Protein AF-A0A822FWS1-F1 (afdb_monomer_lite)

Radius of gyration: 44.48 Å; chains: 1; bounding box: 107×41×126 Å

Sequence (359 aa):
MELENEQLKAKIVILEREVEEKTKNLNENDAASAARLSTTIDRLEDLQKELNAKTEKENLMTKTAEQISTAHYTVPKSNQSILSKFNLIVNTLRKLSYPLKEYFKDNIPLIDLEDDNDGKITLKGFPIHHQELKKILERWQKLVQQIQSAEEYYSQKTNKNIQSLLRIIHRVHPKNPTYWKPYCNSLVKLINQKYDSYVQKFKNRMKDELKKLLDTCIQHPMEDFRKVIIDSTNDYMKAETFSDDVESLKMTALNEFIHEYIFLQQKSTKTIPTKESASALNKHIETVKNTLTKNADYKGCELKHFQLIVSLLQRLMILYHCFLVQLPLFNASLDLLNKIANNTVITIETATGSGKKYV

Structure (mmCIF, N/CA/C/O backbone):
data_AF-A0A822FWS1-F1
#
_entry.id   AF-A0A822FWS1-F1
#
loop_
_atom_site.group_PDB
_atom_site.id
_atom_site.type_symbol
_atom_site.label_atom_id
_atom_site.label_alt_id
_atom_site.label_comp_id
_atom_site.label_asym_id
_atom_site.label_entity_id
_atom_site.label_seq_id
_atom_site.pdbx_PDB_ins_code
_atom_site.Cartn_x
_atom_site.Cartn_y
_atom_site.Cartn_z
_atom_site.occupancy
_atom_site.B_iso_or_equiv
_atom_site.auth_seq_id
_atom_site.auth_comp_id
_atom_site.auth_asym_id
_atom_site.auth_atom_id
_atom_site.pdbx_PDB_model_num
ATOM 1 N N . MET A 1 1 ? -35.856 9.938 43.207 1.00 59.84 1 MET A N 1
ATOM 2 C CA . MET A 1 1 ? -36.002 8.70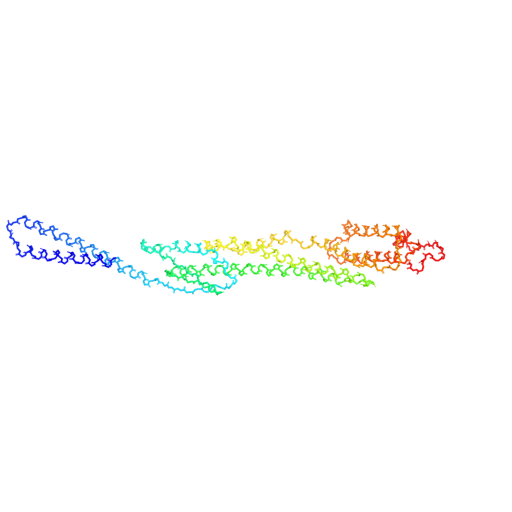2 44.006 1.00 59.84 1 MET A CA 1
ATOM 3 C C . MET A 1 1 ? -35.879 8.986 45.490 1.00 59.84 1 MET A C 1
ATOM 5 O O . MET A 1 1 ? -36.833 8.669 46.179 1.00 59.84 1 MET A O 1
ATOM 9 N N . GLU A 1 2 ? -34.832 9.667 45.968 1.00 61.84 2 GLU A N 1
ATOM 10 C CA . GLU A 1 2 ? -34.741 10.093 47.382 1.00 61.84 2 GLU A CA 1
ATOM 11 C C . GLU A 1 2 ? -35.981 10.870 47.858 1.00 61.84 2 GLU A C 1
ATOM 13 O O . GLU A 1 2 ? -36.616 10.464 48.824 1.00 61.84 2 GLU A O 1
ATOM 18 N N . LEU A 1 3 ? -36.424 11.886 47.104 1.00 71.31 3 LEU A N 1
ATOM 19 C CA . LEU A 1 3 ? -37.633 12.664 47.426 1.00 71.31 3 LEU A CA 1
ATOM 20 C C . LEU A 1 3 ? -38.914 11.805 47.498 1.00 71.31 3 LEU A C 1
ATOM 22 O O . LEU A 1 3 ? -39.788 12.047 48.322 1.00 71.31 3 LEU A O 1
ATOM 26 N N . GLU A 1 4 ? -39.033 10.779 46.651 1.00 70.00 4 GLU A N 1
ATOM 27 C CA . GLU A 1 4 ? -40.184 9.865 46.670 1.00 70.00 4 GLU A CA 1
ATOM 28 C C . GLU A 1 4 ? -40.122 8.888 47.850 1.00 70.00 4 GLU A C 1
ATOM 30 O O . GLU A 1 4 ? -41.160 8.546 48.415 1.00 70.00 4 GLU A O 1
ATOM 35 N N . ASN A 1 5 ? -38.919 8.444 48.228 1.00 74.38 5 ASN A N 1
ATOM 36 C CA . ASN A 1 5 ? -38.696 7.600 49.400 1.00 74.38 5 ASN A CA 1
ATOM 37 C C . ASN A 1 5 ? -38.975 8.375 50.693 1.00 74.38 5 ASN A C 1
ATOM 39 O O . ASN A 1 5 ? -39.591 7.835 51.609 1.00 74.38 5 ASN A O 1
ATOM 43 N N . GLU A 1 6 ? -38.599 9.653 50.762 1.00 78.75 6 GLU A N 1
ATOM 44 C CA . GLU A 1 6 ? -38.949 10.532 51.882 1.00 78.75 6 GLU A CA 1
ATOM 45 C C . GLU A 1 6 ? -40.458 10.786 51.973 1.00 78.75 6 GLU A C 1
ATOM 47 O O . GLU A 1 6 ? -41.030 10.715 53.061 1.00 78.75 6 GLU A O 1
ATOM 52 N N . GLN A 1 7 ? -41.136 10.987 50.839 1.00 82.75 7 GLN A N 1
ATOM 53 C CA . GLN A 1 7 ? -42.597 11.110 50.798 1.00 82.75 7 GLN A CA 1
ATOM 54 C C . GLN A 1 7 ? -43.314 9.819 51.225 1.00 82.75 7 GLN A C 1
ATOM 56 O O . GLN A 1 7 ? -44.339 9.887 51.904 1.00 82.75 7 GLN A O 1
ATOM 61 N N . LEU A 1 8 ? -42.793 8.645 50.851 1.00 81.31 8 LEU A N 1
ATOM 62 C CA . LEU A 1 8 ? -43.308 7.342 51.293 1.00 81.31 8 LEU A CA 1
ATOM 63 C C . LEU A 1 8 ? -43.104 7.130 52.796 1.00 81.31 8 LEU A C 1
ATOM 65 O O . LEU A 1 8 ? -44.052 6.760 53.485 1.00 81.31 8 LEU A O 1
ATOM 69 N N . LYS A 1 9 ? -41.914 7.444 53.323 1.00 83.75 9 LYS A N 1
ATOM 70 C CA . LYS A 1 9 ? -41.627 7.405 54.766 1.00 83.75 9 LYS A CA 1
ATOM 71 C C . LYS A 1 9 ? -42.556 8.332 55.552 1.00 83.75 9 LYS A C 1
ATOM 73 O O . LYS A 1 9 ? -43.117 7.915 56.558 1.00 83.75 9 LYS A O 1
ATOM 78 N N . ALA A 1 10 ? -42.785 9.554 55.070 1.00 84.44 10 ALA A N 1
ATOM 79 C CA . ALA A 1 10 ? -43.711 10.492 55.703 1.00 84.44 10 ALA A CA 1
ATOM 80 C C . ALA A 1 10 ? -45.161 9.973 55.710 1.00 84.44 10 ALA A C 1
ATOM 82 O O . ALA A 1 10 ? -45.850 10.097 56.720 1.00 84.44 10 ALA A O 1
ATOM 83 N N . LYS A 1 11 ? -45.621 9.349 54.614 1.00 85.25 11 LYS A N 1
ATOM 84 C CA . LYS A 1 11 ? -46.954 8.722 54.539 1.00 85.25 11 LYS A CA 1
ATOM 85 C C . LYS A 1 11 ? -47.105 7.548 55.506 1.00 85.25 11 LYS A C 1
ATOM 87 O O . LYS A 1 11 ? -48.159 7.429 56.121 1.00 85.25 11 LYS A O 1
ATOM 92 N N . ILE A 1 12 ? -46.069 6.722 55.654 1.00 84.69 12 ILE A N 1
ATOM 93 C CA . ILE A 1 12 ? -46.055 5.610 56.614 1.00 84.69 12 ILE A CA 1
ATOM 94 C C . ILE A 1 12 ? -46.153 6.147 58.045 1.00 84.69 12 ILE A C 1
ATOM 96 O O . ILE A 1 12 ? -47.040 5.722 58.768 1.00 84.69 12 ILE A O 1
ATOM 100 N N . VAL A 1 13 ? -45.365 7.164 58.416 1.00 86.44 13 VAL A N 1
ATOM 101 C CA . VAL A 1 13 ? -45.417 7.778 59.761 1.00 86.44 13 VAL A CA 1
ATOM 102 C C . VAL A 1 13 ? -46.793 8.383 60.080 1.00 86.44 13 VAL A C 1
ATOM 104 O O . VAL A 1 13 ? -47.259 8.319 61.218 1.00 86.44 13 VAL A O 1
ATOM 107 N N . ILE A 1 14 ? -47.463 8.982 59.089 1.00 85.56 14 ILE A N 1
ATOM 108 C CA . ILE A 1 14 ? -48.830 9.503 59.254 1.00 85.56 14 ILE A CA 1
ATOM 109 C C . ILE A 1 14 ? -49.820 8.355 59.496 1.00 85.56 14 ILE A C 1
ATOM 111 O O . ILE A 1 14 ? -50.639 8.448 60.408 1.00 85.56 14 ILE A O 1
ATOM 115 N N . LEU A 1 15 ? -49.726 7.272 58.721 1.00 81.50 15 LEU A N 1
ATOM 116 C CA . LEU A 1 15 ? -50.600 6.103 58.856 1.00 81.50 15 LEU A CA 1
ATOM 117 C C . LEU A 1 15 ? -50.333 5.305 60.138 1.00 81.50 15 LEU A C 1
ATOM 119 O O . LEU A 1 15 ? -51.283 4.828 60.744 1.00 81.50 15 LEU A O 1
ATOM 123 N N . GLU A 1 16 ? -49.083 5.205 60.595 1.00 84.31 16 GLU A N 1
ATOM 124 C CA . GLU A 1 16 ? -48.718 4.604 61.887 1.00 84.31 16 GLU A CA 1
ATOM 125 C C . GLU A 1 16 ? -49.399 5.346 63.044 1.00 84.31 16 GLU A C 1
ATOM 127 O O . GLU A 1 16 ? -50.032 4.722 63.895 1.00 84.31 16 GLU A O 1
ATOM 132 N N . ARG A 1 17 ? -49.361 6.687 63.029 1.00 83.81 17 ARG A N 1
ATOM 133 C CA . ARG A 1 17 ? -50.078 7.515 64.013 1.00 83.81 17 ARG A CA 1
ATOM 134 C C . ARG A 1 17 ? -51.590 7.334 63.932 1.00 83.81 17 ARG A C 1
ATOM 136 O O . ARG A 1 17 ? -52.249 7.262 64.965 1.00 83.81 17 ARG A O 1
ATOM 143 N N . GLU A 1 18 ? -52.138 7.241 62.723 1.00 81.88 18 GLU A N 1
ATOM 144 C CA . GLU A 1 18 ? -53.573 7.033 62.511 1.00 81.88 18 GLU A CA 1
ATOM 145 C C . GLU A 1 18 ? -54.031 5.649 63.009 1.00 81.88 18 GLU A C 1
ATOM 147 O O . GLU A 1 18 ? -55.109 5.523 63.591 1.00 81.88 18 GLU A O 1
ATOM 152 N N . VAL A 1 19 ? -53.201 4.614 62.834 1.00 80.06 19 VAL A N 1
ATOM 153 C CA . VAL A 1 19 ? -53.422 3.270 63.387 1.00 80.06 19 VAL A CA 1
ATOM 154 C C . VAL A 1 19 ? -53.348 3.301 64.913 1.00 80.06 19 VAL A C 1
ATOM 156 O O . VAL A 1 19 ? -54.260 2.788 65.558 1.00 80.06 19 VAL A O 1
ATOM 159 N N . GLU A 1 20 ? -52.338 3.938 65.516 1.00 82.06 20 GLU A N 1
ATOM 160 C CA . GLU A 1 20 ? -52.227 4.072 66.979 1.00 82.06 20 GLU A CA 1
ATOM 161 C C . GLU A 1 20 ? -53.435 4.793 67.598 1.00 82.06 20 GLU A C 1
ATOM 163 O O . GLU A 1 20 ? -53.969 4.358 68.622 1.00 82.06 20 GLU A O 1
ATOM 168 N N . GLU A 1 21 ? -53.892 5.882 66.978 1.00 79.88 21 GLU A N 1
ATOM 169 C CA . GLU A 1 21 ? -55.028 6.676 67.452 1.00 79.88 21 GLU A CA 1
ATOM 170 C C . GLU A 1 21 ? -56.355 5.913 67.317 1.00 79.88 21 GLU A C 1
ATOM 172 O O . GLU A 1 21 ? -57.152 5.874 68.258 1.00 79.88 21 GLU A O 1
ATOM 177 N N . LYS A 1 22 ? -56.574 5.226 66.187 1.00 77.50 22 LYS A N 1
ATOM 178 C CA . LYS A 1 22 ? -57.748 4.361 65.984 1.00 77.50 22 LYS A CA 1
ATOM 179 C C . LYS A 1 22 ? -57.741 3.137 66.901 1.00 77.50 22 LYS A C 1
ATOM 181 O O . LYS A 1 22 ? -58.810 2.707 67.320 1.00 77.50 22 LYS A O 1
ATOM 186 N N . THR A 1 23 ? -56.567 2.608 67.247 1.00 76.75 23 THR A N 1
ATOM 187 C CA . THR A 1 23 ? -56.424 1.474 68.177 1.00 76.75 23 THR A CA 1
ATOM 188 C C . THR A 1 23 ? -56.727 1.890 69.619 1.00 76.75 23 THR A C 1
ATOM 190 O O . THR A 1 23 ? -57.376 1.146 70.346 1.00 76.75 23 THR A O 1
ATOM 193 N N . LYS A 1 24 ? -56.330 3.102 70.035 1.00 76.81 24 LYS A N 1
ATOM 194 C CA . LYS A 1 24 ? -56.671 3.656 71.362 1.00 76.81 24 LYS A CA 1
ATOM 195 C C . LYS A 1 24 ? -58.160 3.968 71.526 1.00 76.81 24 LYS A C 1
ATOM 197 O O . LYS A 1 24 ? -58.677 3.863 72.632 1.00 76.81 24 LYS A O 1
ATOM 202 N N . ASN A 1 25 ? -58.833 4.343 70.440 1.00 70.88 25 ASN A N 1
ATOM 203 C CA . ASN A 1 25 ? -60.255 4.701 70.424 1.00 70.88 25 ASN A CA 1
ATOM 204 C C . ASN A 1 25 ? -61.173 3.529 70.028 1.00 70.88 25 ASN A C 1
ATOM 206 O O . ASN A 1 25 ? -62.344 3.744 69.706 1.00 70.88 25 ASN A O 1
ATOM 210 N N . LEU A 1 26 ? -60.649 2.301 70.002 1.00 70.31 26 LEU A N 1
ATOM 211 C CA . LEU A 1 26 ? -61.385 1.137 69.532 1.00 70.31 26 LEU A CA 1
ATOM 212 C C . LEU A 1 26 ? -62.423 0.705 70.574 1.00 70.31 26 LEU A C 1
ATOM 214 O O . LEU A 1 26 ? -62.081 0.240 71.657 1.00 70.31 26 LEU A O 1
ATOM 218 N N . ASN A 1 27 ? -63.703 0.847 70.237 1.00 67.88 27 ASN A N 1
ATOM 219 C CA . ASN A 1 27 ? -64.786 0.253 71.011 1.00 67.88 27 ASN A CA 1
ATOM 220 C C . ASN A 1 27 ? -64.978 -1.186 70.524 1.00 67.88 27 ASN A C 1
ATOM 222 O O . ASN A 1 27 ? -65.371 -1.397 69.378 1.00 67.88 27 ASN A O 1
ATOM 226 N N . GLU A 1 28 ? -64.748 -2.171 71.395 1.00 60.91 28 GLU A N 1
ATOM 227 C CA . GLU A 1 28 ? -64.781 -3.611 71.067 1.00 60.91 28 GLU A CA 1
ATOM 228 C C . GLU A 1 28 ? -66.116 -4.091 70.450 1.00 60.91 28 GLU A C 1
ATOM 230 O O . GLU A 1 28 ? -66.163 -5.143 69.818 1.00 60.91 28 GLU A O 1
ATOM 235 N N . ASN A 1 29 ? -67.189 -3.296 70.564 1.00 56.62 29 ASN A N 1
ATOM 236 C CA . ASN A 1 29 ? -68.527 -3.599 70.045 1.00 56.62 29 ASN A CA 1
ATOM 237 C C . ASN A 1 29 ? -68.890 -2.915 68.706 1.00 56.62 29 ASN A C 1
ATOM 239 O O . ASN A 1 29 ? -69.989 -3.141 68.202 1.00 56.62 29 ASN A O 1
ATOM 243 N N . ASP A 1 30 ? -68.021 -2.084 68.115 1.00 74.88 30 ASP A N 1
ATOM 244 C CA . ASP A 1 30 ? -68.302 -1.392 66.845 1.00 74.88 30 ASP A CA 1
ATOM 245 C C . ASP A 1 30 ? -67.543 -2.034 65.669 1.00 74.88 30 ASP A C 1
ATOM 247 O O . ASP A 1 30 ? -66.411 -1.669 65.335 1.00 74.88 30 ASP A O 1
ATOM 251 N N . ALA A 1 31 ? -68.203 -2.982 64.998 1.00 72.00 31 ALA A N 1
ATOM 252 C CA . ALA A 1 31 ? -67.668 -3.702 63.841 1.00 72.00 31 ALA A CA 1
ATOM 253 C C . ALA A 1 31 ? -67.234 -2.781 62.680 1.00 72.00 31 ALA A C 1
ATOM 255 O O . ALA A 1 31 ? -66.326 -3.132 61.923 1.00 72.00 31 ALA A O 1
ATOM 256 N N . ALA A 1 32 ? -67.836 -1.593 62.536 1.00 74.38 32 ALA A N 1
ATOM 257 C CA . ALA A 1 32 ? -67.455 -0.643 61.491 1.00 74.38 32 ALA A CA 1
ATOM 258 C C . ALA A 1 32 ? -66.113 0.036 61.807 1.00 74.38 32 ALA A C 1
ATOM 260 O O . ALA A 1 32 ? -65.318 0.301 60.900 1.00 74.38 32 ALA A O 1
ATOM 261 N N . SER A 1 33 ? -65.842 0.288 63.089 1.00 71.81 33 SER A N 1
ATOM 262 C CA . SER A 1 33 ? -64.564 0.836 63.551 1.00 71.81 33 SER A CA 1
ATOM 263 C C . SER A 1 33 ? -63.422 -0.187 63.428 1.00 71.81 33 SER A C 1
ATOM 265 O O . SER A 1 33 ? -62.350 0.159 62.925 1.00 71.81 33 SER A O 1
ATOM 267 N N . ALA A 1 34 ? -63.689 -1.467 63.723 1.00 73.94 34 ALA A N 1
ATOM 268 C CA . ALA A 1 34 ? -62.752 -2.575 63.511 1.00 73.94 34 ALA A CA 1
ATOM 269 C C . ALA A 1 34 ? -62.413 -2.795 62.021 1.00 73.94 34 ALA A C 1
ATOM 271 O O . ALA A 1 34 ? -61.242 -2.929 61.663 1.00 73.94 34 ALA A O 1
ATOM 272 N N . ALA A 1 35 ? -63.411 -2.752 61.129 1.00 78.94 35 ALA A N 1
ATOM 273 C CA . ALA A 1 35 ? -63.194 -2.883 59.684 1.00 78.94 35 ALA A CA 1
ATOM 274 C C . ALA A 1 35 ? -62.339 -1.737 59.111 1.00 78.94 35 ALA A C 1
ATOM 276 O O . ALA A 1 35 ? -61.446 -1.969 58.296 1.00 78.94 35 ALA A O 1
ATOM 277 N N . ARG A 1 36 ? -62.564 -0.497 59.574 1.00 78.94 36 ARG A N 1
ATOM 278 C CA . ARG A 1 36 ? -61.761 0.673 59.173 1.00 78.94 36 ARG A CA 1
ATOM 279 C C . ARG A 1 36 ? -60.312 0.569 59.645 1.00 78.94 36 ARG A C 1
ATOM 281 O O . ARG A 1 36 ? -59.409 0.950 58.892 1.00 78.94 36 ARG A O 1
ATOM 288 N N . LEU A 1 37 ? -60.080 0.057 60.856 1.00 79.88 37 LEU A N 1
ATOM 289 C CA . LEU A 1 37 ? -58.729 -0.202 61.354 1.00 79.88 37 LEU A CA 1
ATOM 290 C C . LEU A 1 37 ? -58.020 -1.245 60.478 1.00 79.88 37 LEU A C 1
ATOM 292 O O . LEU A 1 37 ? -56.920 -0.964 60.010 1.00 79.88 37 LEU A O 1
ATOM 296 N N . SER A 1 38 ? -58.682 -2.364 60.158 1.00 82.88 38 SER A N 1
ATOM 297 C CA . SER A 1 38 ? -58.138 -3.409 59.270 1.00 82.88 38 SER A CA 1
ATOM 298 C C . SER A 1 38 ? -57.689 -2.843 57.920 1.00 82.88 38 SER A C 1
ATOM 300 O O . SER A 1 38 ? -56.539 -3.011 57.543 1.00 82.88 38 SER A O 1
ATOM 302 N N . THR A 1 39 ? -58.533 -2.059 57.238 1.00 85.06 39 THR A N 1
ATOM 303 C CA . THR A 1 39 ? -58.147 -1.426 55.959 1.00 85.06 39 THR A CA 1
ATOM 304 C C . THR A 1 39 ? -56.983 -0.437 56.075 1.00 85.06 39 THR A C 1
ATOM 306 O O . THR A 1 39 ? -56.265 -0.213 55.101 1.00 85.06 39 THR A O 1
ATOM 309 N N . THR A 1 40 ? -56.807 0.197 57.240 1.00 81.69 40 THR A N 1
ATOM 310 C CA . THR A 1 40 ? -55.685 1.123 57.470 1.00 81.69 40 THR A CA 1
ATOM 311 C C . THR A 1 40 ? -54.387 0.334 57.687 1.00 81.69 40 THR A C 1
ATOM 313 O O . THR A 1 40 ? -53.350 0.734 57.165 1.00 81.69 40 THR A O 1
ATOM 316 N N . ILE A 1 41 ? -54.462 -0.809 58.380 1.00 84.69 41 ILE A N 1
ATOM 317 C CA . ILE A 1 41 ? -53.352 -1.754 58.571 1.00 84.69 41 ILE A CA 1
ATOM 318 C C . ILE A 1 41 ? -52.924 -2.369 57.232 1.00 84.69 41 ILE A C 1
ATOM 320 O O . ILE A 1 41 ? -51.747 -2.289 56.896 1.00 84.69 41 ILE A O 1
ATOM 324 N N . ASP A 1 42 ? -53.859 -2.873 56.420 1.00 86.75 42 ASP A N 1
ATOM 325 C CA . ASP A 1 42 ? -53.547 -3.460 55.104 1.00 86.75 42 ASP A CA 1
ATOM 326 C C . ASP A 1 42 ? -52.816 -2.453 54.198 1.00 86.75 42 ASP A C 1
ATOM 328 O O . ASP A 1 42 ? -51.814 -2.757 53.552 1.00 86.75 42 ASP A O 1
ATOM 332 N N . ARG A 1 43 ? -53.275 -1.194 54.204 1.00 88.19 43 ARG A N 1
ATOM 333 C CA . ARG A 1 43 ? -52.649 -0.112 53.435 1.00 88.19 43 ARG A CA 1
ATOM 334 C C . ARG A 1 43 ? -51.265 0.271 53.962 1.00 88.19 43 ARG A C 1
ATOM 336 O O . ARG A 1 43 ? -50.414 0.686 53.174 1.00 88.19 43 ARG A O 1
ATOM 343 N N . LEU A 1 44 ? -51.043 0.164 55.270 1.00 83.12 44 LEU A N 1
ATOM 344 C CA . LEU A 1 44 ? -49.737 0.368 55.891 1.00 83.12 44 LEU A CA 1
ATOM 345 C C . LEU A 1 44 ? -48.775 -0.750 55.468 1.00 83.12 44 LEU A C 1
ATOM 347 O O . LEU A 1 44 ? -47.674 -0.446 55.013 1.00 83.12 44 LEU A O 1
ATOM 351 N N . GLU A 1 45 ? -49.210 -2.012 55.504 1.00 87.94 45 GLU A N 1
ATOM 352 C CA . GLU A 1 45 ? -48.414 -3.153 55.035 1.00 87.94 45 GLU A CA 1
ATOM 353 C C . GLU A 1 45 ? -48.031 -3.033 53.553 1.00 87.94 45 GLU A C 1
ATOM 355 O O . GLU A 1 45 ? -46.881 -3.296 53.187 1.00 87.94 45 GLU A O 1
ATOM 360 N N . ASP A 1 46 ? -48.960 -2.603 52.696 1.00 89.81 46 ASP A N 1
ATOM 361 C CA . ASP A 1 46 ? -48.700 -2.389 51.270 1.00 89.81 46 ASP A CA 1
ATOM 362 C C . ASP A 1 46 ? -47.663 -1.285 51.030 1.00 89.81 46 ASP A C 1
ATOM 364 O O . ASP A 1 46 ? -46.725 -1.469 50.248 1.00 89.81 46 ASP A O 1
ATOM 368 N N . LEU A 1 47 ? -47.771 -0.157 51.740 1.00 86.88 47 LEU A N 1
ATOM 369 C CA . LEU A 1 47 ? -46.788 0.927 51.652 1.00 86.88 47 LEU A CA 1
ATOM 370 C C . LEU A 1 47 ? -45.418 0.504 52.188 1.00 86.88 47 LEU A C 1
ATOM 372 O O . LEU A 1 47 ? -44.392 0.927 51.656 1.00 86.88 47 LEU A O 1
ATOM 376 N N . GLN A 1 48 ? -45.380 -0.349 53.210 1.00 85.12 48 GLN A N 1
ATOM 377 C CA . GLN A 1 48 ? -44.135 -0.858 53.778 1.00 85.12 48 GLN A CA 1
ATOM 378 C C . GLN A 1 48 ? -43.462 -1.871 52.842 1.00 85.12 48 GLN A C 1
ATOM 380 O O . GLN A 1 48 ? -42.243 -1.828 52.665 1.00 85.12 48 GLN A O 1
ATOM 385 N N . LYS A 1 49 ? -44.243 -2.713 52.150 1.00 89.44 49 LYS A N 1
ATOM 386 C CA . LYS A 1 49 ? -43.755 -3.552 51.041 1.00 89.44 49 LYS A CA 1
ATOM 387 C C . LYS A 1 49 ? -43.227 -2.706 49.882 1.00 89.44 49 LYS A C 1
ATOM 389 O O . LYS A 1 49 ? -42.155 -3.011 49.360 1.00 89.44 49 LYS A O 1
ATOM 394 N N . GLU A 1 50 ? -43.926 -1.635 49.500 1.00 89.00 50 GLU A N 1
ATOM 395 C CA . GLU A 1 50 ? -43.472 -0.718 48.445 1.00 89.00 50 GLU A CA 1
ATOM 396 C C . GLU A 1 50 ? -42.157 -0.022 48.831 1.00 89.00 50 GLU A C 1
ATOM 398 O O . GLU A 1 50 ? -41.220 0.021 48.028 1.00 89.00 50 GLU A O 1
ATOM 403 N N . LEU A 1 51 ? -42.051 0.468 50.072 1.00 87.25 51 LEU A N 1
ATOM 404 C CA . LEU A 1 51 ? -40.836 1.094 50.590 1.00 87.25 51 LEU A CA 1
ATOM 405 C C . LEU A 1 51 ? -39.665 0.105 50.612 1.00 87.25 51 LEU A C 1
ATOM 407 O O . LEU A 1 51 ? -38.571 0.450 50.163 1.00 87.25 51 LEU A O 1
ATOM 411 N N . ASN A 1 52 ? -39.882 -1.125 51.081 1.00 86.50 52 ASN A N 1
ATOM 412 C CA . ASN A 1 52 ? -38.851 -2.163 51.092 1.00 86.50 52 ASN A CA 1
ATOM 413 C C . ASN A 1 52 ? -38.383 -2.493 49.669 1.00 86.50 52 ASN A C 1
ATOM 415 O O . ASN A 1 52 ? -37.183 -2.469 49.405 1.00 86.50 52 ASN A O 1
ATOM 419 N N . ALA A 1 53 ? -39.307 -2.679 48.722 1.00 85.44 53 ALA A N 1
ATOM 420 C CA . ALA A 1 53 ? -38.971 -2.933 47.321 1.00 85.44 53 ALA A CA 1
ATOM 421 C C . ALA A 1 53 ? -38.205 -1.761 46.672 1.00 85.44 53 ALA A C 1
ATOM 423 O O . ALA A 1 53 ? -37.259 -1.982 45.908 1.00 85.44 53 ALA A O 1
ATOM 424 N N . LYS A 1 54 ? -38.569 -0.505 46.980 1.00 84.56 54 LYS A N 1
ATOM 425 C CA . LYS A 1 54 ? -37.821 0.679 46.521 1.00 84.56 54 LYS A CA 1
ATOM 426 C C . LYS A 1 54 ? -36.432 0.757 47.150 1.00 84.56 54 LYS A C 1
ATOM 428 O O . LYS A 1 54 ? -35.477 1.041 46.434 1.00 84.56 54 LYS A O 1
ATOM 433 N N . THR A 1 55 ? -36.306 0.462 48.440 1.00 83.25 55 THR A N 1
ATOM 434 C CA . THR A 1 55 ? -35.028 0.488 49.171 1.00 83.25 55 THR A CA 1
ATOM 435 C C . THR A 1 55 ? -34.087 -0.616 48.685 1.00 83.25 55 THR A C 1
ATOM 437 O O . THR A 1 55 ? -32.906 -0.372 48.455 1.00 83.25 55 THR A O 1
ATOM 440 N N . GLU A 1 56 ? -34.595 -1.825 48.440 1.00 83.62 56 GLU A N 1
ATOM 441 C CA . GLU A 1 56 ? -33.831 -2.914 47.820 1.00 83.62 56 GLU A CA 1
ATOM 442 C C . GLU A 1 56 ? -33.373 -2.551 46.405 1.00 83.62 56 GLU A C 1
ATOM 444 O O . GLU A 1 56 ? -32.217 -2.787 46.047 1.00 83.62 56 GLU A O 1
ATOM 449 N N . LYS A 1 57 ? -34.252 -1.930 45.606 1.00 81.94 57 LYS A N 1
ATOM 450 C CA . LYS A 1 57 ? -33.905 -1.428 44.271 1.00 81.94 57 LYS A CA 1
ATOM 451 C C . LYS A 1 57 ? -32.821 -0.350 44.343 1.00 81.94 57 LYS A C 1
ATOM 453 O O . LYS A 1 57 ? -31.902 -0.384 43.530 1.00 81.94 57 LYS A O 1
ATOM 458 N N . GLU A 1 58 ? -32.912 0.579 45.290 1.00 81.50 58 GLU A N 1
ATOM 459 C CA . GLU A 1 58 ? -31.921 1.634 45.524 1.00 81.50 58 GLU A CA 1
ATOM 460 C C . GLU A 1 58 ? -30.571 1.042 45.934 1.00 81.50 58 GLU A C 1
ATOM 462 O O . GLU A 1 58 ? -29.580 1.281 45.253 1.00 81.50 58 GLU A O 1
ATOM 467 N N . ASN A 1 59 ? -30.545 0.143 46.921 1.00 82.62 59 ASN A N 1
ATOM 468 C CA . ASN A 1 59 ? -29.335 -0.572 47.334 1.00 82.62 59 ASN A CA 1
ATOM 469 C C . ASN A 1 59 ? -28.694 -1.363 46.185 1.00 82.62 59 ASN A C 1
ATOM 471 O O . ASN A 1 59 ? -27.469 -1.381 46.045 1.00 82.62 59 ASN A O 1
ATOM 475 N N . LEU A 1 60 ? -29.506 -2.017 45.348 1.00 81.06 60 LEU A N 1
ATOM 476 C CA . LEU A 1 60 ? -29.022 -2.717 44.161 1.00 81.06 60 LEU A CA 1
ATOM 477 C C . LEU A 1 60 ? -28.426 -1.737 43.141 1.00 81.06 60 LEU A C 1
ATOM 479 O O . LEU A 1 60 ? -27.381 -2.034 42.563 1.00 81.06 60 LEU A O 1
ATOM 483 N N . MET A 1 61 ? -29.051 -0.575 42.927 1.00 77.94 61 MET A N 1
ATOM 484 C CA . MET A 1 61 ? -28.521 0.466 42.042 1.00 77.94 61 MET A CA 1
ATOM 485 C C . MET A 1 61 ? -27.216 1.057 42.569 1.00 77.94 61 MET A C 1
ATOM 487 O O . MET A 1 61 ? -26.292 1.199 41.777 1.00 77.94 61 MET A O 1
ATOM 491 N N . THR A 1 62 ? -27.097 1.325 43.871 1.00 80.50 62 THR A N 1
ATOM 492 C CA . THR A 1 62 ? -25.862 1.833 44.488 1.00 80.50 62 THR A CA 1
ATOM 493 C C . THR A 1 62 ? -24.723 0.827 44.335 1.00 80.50 62 THR A C 1
ATOM 495 O O . THR A 1 62 ? -23.682 1.166 43.777 1.00 80.50 62 THR A O 1
ATOM 498 N N . LYS A 1 63 ? -24.956 -0.448 44.680 1.00 81.19 63 LYS A N 1
ATOM 499 C CA . LYS A 1 63 ? -23.973 -1.533 44.477 1.00 81.19 63 LYS A CA 1
ATOM 500 C C . LYS A 1 63 ? -23.588 -1.724 43.010 1.00 81.19 63 LYS A C 1
ATOM 502 O O . LYS A 1 63 ? -22.452 -2.062 42.699 1.00 81.19 63 LYS A O 1
ATOM 507 N N . THR A 1 64 ? -24.536 -1.537 42.094 1.00 77.69 64 THR A N 1
ATOM 508 C CA . THR A 1 64 ? -24.267 -1.595 40.650 1.00 77.69 64 THR A CA 1
ATOM 509 C C . THR A 1 64 ? -23.449 -0.385 40.201 1.00 77.69 64 THR A C 1
ATOM 511 O O . THR A 1 64 ? -22.537 -0.525 39.391 1.00 77.69 64 THR A O 1
ATOM 514 N N . ALA A 1 65 ? -23.746 0.801 40.735 1.00 78.12 65 ALA A N 1
ATOM 515 C CA . ALA A 1 65 ? -23.053 2.033 40.397 1.00 78.12 65 ALA A CA 1
ATOM 516 C C . ALA A 1 65 ? -21.588 2.016 40.853 1.00 78.12 65 ALA A C 1
ATOM 518 O O . ALA A 1 65 ? -20.726 2.490 40.120 1.00 78.12 65 ALA A O 1
ATOM 519 N N . GLU A 1 66 ? -21.296 1.388 41.995 1.00 83.81 66 GLU A N 1
ATOM 520 C CA . GLU A 1 66 ? -19.931 1.148 42.492 1.00 83.81 66 GLU A CA 1
ATOM 521 C C . GLU A 1 66 ? -19.063 0.328 41.520 1.00 83.81 66 GLU A C 1
ATOM 523 O O . GLU A 1 66 ? -17.839 0.430 41.546 1.00 83.81 66 GLU A O 1
ATOM 528 N N . GLN A 1 67 ? -19.671 -0.472 40.635 1.00 83.19 67 GLN A N 1
ATOM 529 C CA . GLN A 1 67 ? -18.937 -1.239 39.622 1.00 83.19 67 GLN A CA 1
ATOM 530 C C . GLN A 1 67 ? -18.558 -0.405 38.393 1.00 83.19 67 GLN A C 1
ATOM 532 O O . GLN A 1 67 ? -17.747 -0.849 37.575 1.00 83.19 67 GLN A O 1
ATOM 537 N N . ILE A 1 68 ? -19.160 0.774 38.219 1.00 85.19 68 ILE A N 1
ATOM 538 C CA . ILE A 1 68 ? -18.848 1.668 37.108 1.00 85.19 68 ILE A CA 1
ATOM 539 C C . ILE A 1 68 ? -17.520 2.343 37.422 1.00 85.19 68 ILE A C 1
ATOM 541 O O . ILE A 1 68 ? -17.387 3.050 38.418 1.00 85.19 68 ILE A O 1
ATOM 545 N N . SER A 1 69 ? -16.550 2.180 36.533 1.00 88.38 69 SER A N 1
ATOM 546 C CA . SER A 1 69 ? -15.279 2.893 36.627 1.00 88.38 69 SER A CA 1
ATOM 547 C C . SER A 1 69 ? -15.040 3.734 35.382 1.00 88.38 69 SER A C 1
ATOM 549 O O . SER A 1 69 ? -15.655 3.525 34.334 1.00 88.38 69 SER A O 1
ATOM 551 N N . THR A 1 70 ? -14.163 4.721 35.529 1.00 89.62 70 THR A N 1
ATOM 552 C CA . THR A 1 70 ? -13.651 5.528 34.426 1.00 89.62 70 THR A CA 1
ATOM 553 C C . THR A 1 70 ? -12.188 5.165 34.229 1.00 89.62 70 THR A C 1
ATOM 555 O O . THR A 1 70 ? -11.422 5.146 35.192 1.00 89.62 70 THR A O 1
ATOM 558 N N . ALA A 1 71 ? -11.793 4.862 32.996 1.00 88.75 71 ALA A N 1
ATOM 559 C CA . ALA A 1 71 ? -10.412 4.546 32.656 1.00 88.75 71 ALA A CA 1
ATOM 560 C C . ALA A 1 71 ? -10.000 5.219 31.347 1.00 88.75 71 ALA A C 1
ATOM 562 O O . ALA A 1 71 ? -10.807 5.353 30.426 1.00 88.75 71 ALA A O 1
ATOM 563 N N . HIS A 1 72 ? -8.722 5.585 31.265 1.00 88.31 72 HIS A N 1
ATOM 564 C CA . HIS A 1 72 ? -8.120 6.214 30.095 1.00 88.31 72 HIS A CA 1
ATOM 565 C C . HIS A 1 72 ? -7.292 5.198 29.304 1.00 88.31 72 HIS A C 1
ATOM 567 O O . HIS A 1 72 ? -6.523 4.420 29.873 1.00 88.31 72 HIS A O 1
ATOM 573 N N . TYR A 1 73 ? -7.439 5.226 27.985 1.00 86.69 73 TYR A N 1
ATOM 574 C CA . TYR A 1 73 ? -6.769 4.344 27.040 1.00 86.69 73 TYR A CA 1
ATOM 575 C C . TYR A 1 73 ? -6.046 5.182 25.995 1.00 86.69 73 TYR A C 1
ATOM 577 O O . TYR A 1 73 ? -6.666 5.977 25.293 1.00 86.69 73 TYR A O 1
ATOM 585 N N . THR A 1 74 ? -4.740 4.989 25.860 1.00 81.69 74 THR A N 1
ATOM 586 C CA . THR A 1 74 ? -3.949 5.687 24.842 1.00 81.69 74 THR A CA 1
ATOM 587 C C . THR A 1 74 ? -3.983 4.909 23.532 1.00 81.69 74 THR A C 1
ATOM 589 O O . THR A 1 74 ? -3.620 3.730 23.502 1.00 81.69 74 THR A O 1
ATOM 592 N N . VAL A 1 75 ? -4.373 5.565 22.437 1.00 78.88 75 VAL A N 1
ATOM 593 C CA . VAL A 1 75 ? -4.289 4.999 21.087 1.00 78.88 75 VAL A CA 1
ATOM 594 C C . VAL A 1 75 ? -3.066 5.592 20.384 1.00 78.88 75 VAL A C 1
ATOM 596 O O . VAL A 1 75 ? -3.015 6.803 20.177 1.00 78.88 75 VAL A O 1
ATOM 599 N N . PRO A 1 76 ? -2.074 4.775 19.979 1.00 74.06 76 PRO A N 1
ATOM 600 C CA . PRO A 1 76 ? -0.921 5.268 19.230 1.00 74.06 76 PRO A CA 1
ATOM 601 C C . PRO A 1 76 ? -1.345 6.068 17.991 1.00 74.06 76 PRO A C 1
ATOM 603 O O . PRO A 1 76 ? -2.327 5.715 17.340 1.00 74.06 76 PRO A O 1
ATOM 606 N N . LYS A 1 77 ? -0.577 7.092 17.594 1.00 72.56 77 LYS A N 1
ATOM 607 C CA . LYS A 1 77 ? -0.888 7.917 16.405 1.00 72.56 77 LYS A CA 1
ATOM 608 C C . LYS A 1 77 ? -1.128 7.095 15.133 1.00 72.56 77 LYS A C 1
ATOM 610 O O . LYS A 1 77 ? -2.036 7.399 14.367 1.00 72.56 77 LYS A O 1
ATOM 615 N N . SER A 1 78 ? -0.377 6.008 14.942 1.00 66.94 78 SER A N 1
ATOM 616 C CA . SER A 1 78 ? -0.551 5.064 13.822 1.00 66.94 78 SER A CA 1
ATOM 617 C C . SER A 1 78 ? -1.932 4.397 13.775 1.00 66.94 78 SER A C 1
ATOM 619 O O . SER A 1 78 ? -2.327 3.859 12.746 1.00 66.94 78 SER A O 1
ATOM 621 N N . ASN A 1 79 ? -2.661 4.434 14.889 1.00 71.56 79 ASN A N 1
ATOM 622 C CA . ASN A 1 79 ? -3.886 3.693 15.141 1.00 71.56 79 ASN A CA 1
ATOM 623 C C . ASN A 1 79 ? -5.114 4.615 15.255 1.00 71.56 79 ASN A C 1
ATOM 625 O O . ASN A 1 79 ? -6.207 4.119 15.518 1.00 71.56 79 ASN A O 1
ATOM 629 N N . GLN A 1 80 ? -4.972 5.928 15.032 1.00 76.06 80 GLN A N 1
ATOM 630 C CA . GLN A 1 80 ? -6.058 6.908 15.189 1.00 76.06 80 GLN A CA 1
ATOM 631 C C . GLN A 1 80 ? -7.223 6.731 14.203 1.00 76.06 80 GLN A C 1
ATOM 633 O O . GLN A 1 80 ? -8.314 7.231 14.459 1.00 76.06 80 GLN A O 1
ATOM 638 N N . SER A 1 81 ? -7.067 5.990 13.101 1.00 76.94 81 SER A N 1
ATOM 639 C CA . SER A 1 81 ? -8.184 5.754 12.172 1.00 76.94 81 SER A CA 1
ATOM 640 C C . SER A 1 81 ? -9.334 4.956 12.796 1.00 76.94 81 SER A C 1
ATOM 642 O O . SER A 1 81 ? -10.467 5.089 12.329 1.00 76.94 81 SER A O 1
ATOM 644 N N . ILE A 1 82 ? -9.101 4.229 13.896 1.00 80.19 82 ILE A N 1
ATOM 645 C CA . ILE A 1 82 ? -10.174 3.589 14.671 1.00 80.19 82 ILE A CA 1
ATOM 646 C C . ILE A 1 82 ? -11.149 4.610 15.280 1.00 80.19 82 ILE A C 1
ATOM 648 O O . ILE A 1 82 ? -12.332 4.314 15.439 1.00 80.19 82 ILE A O 1
ATOM 652 N N . LEU A 1 83 ? -10.687 5.839 15.550 1.00 79.25 83 LEU A N 1
ATOM 653 C CA . LEU A 1 83 ? -11.507 6.909 16.125 1.00 79.25 83 LEU A CA 1
ATOM 654 C C . LEU A 1 83 ? -12.642 7.324 15.177 1.00 79.25 83 LEU A C 1
ATOM 656 O O . LEU A 1 83 ? -13.726 7.676 15.627 1.00 79.25 83 LEU A O 1
ATOM 660 N N . SER A 1 84 ? -12.459 7.167 13.860 1.00 80.50 84 SER A N 1
ATOM 661 C CA . SER A 1 84 ? -13.529 7.398 12.874 1.00 80.50 84 SER A CA 1
ATOM 662 C C . SER A 1 84 ? -14.718 6.434 13.016 1.00 80.50 84 SER A C 1
ATOM 664 O O . SER A 1 84 ? -15.807 6.707 12.513 1.00 80.50 84 SER A O 1
ATOM 666 N N . LYS A 1 85 ? -14.532 5.307 13.717 1.00 84.69 85 LYS A N 1
ATOM 667 C CA . LYS A 1 85 ? -15.551 4.277 13.967 1.00 84.69 85 LYS A CA 1
ATOM 668 C C . LYS A 1 85 ? -16.047 4.283 15.410 1.00 84.69 85 LYS A C 1
ATOM 670 O O . LYS A 1 85 ? -16.654 3.317 15.865 1.00 84.69 85 LYS A O 1
ATOM 675 N N . PHE A 1 86 ? -15.854 5.391 16.116 1.00 84.19 86 PHE A N 1
ATOM 676 C CA . PHE A 1 86 ? -16.256 5.565 17.505 1.00 84.19 86 PHE A CA 1
ATOM 677 C C . PHE A 1 86 ? -17.712 5.158 17.789 1.00 84.19 86 PHE A C 1
ATOM 679 O O . PHE A 1 86 ? -17.965 4.345 18.677 1.00 84.19 86 PHE A O 1
ATOM 686 N N . ASN A 1 87 ? -18.666 5.627 16.977 1.00 85.56 87 ASN A N 1
ATOM 687 C CA . ASN A 1 87 ? -20.084 5.274 17.133 1.00 85.56 87 ASN A CA 1
ATOM 688 C C . ASN A 1 87 ? -20.319 3.758 17.049 1.00 85.56 87 ASN A C 1
ATOM 690 O O . ASN A 1 87 ? -21.171 3.210 17.747 1.00 85.56 87 ASN A O 1
ATOM 694 N N . LEU A 1 88 ? -19.541 3.061 16.216 1.00 87.94 88 LEU A N 1
ATOM 695 C CA . LEU A 1 88 ? -19.619 1.612 16.079 1.00 87.94 88 LEU A CA 1
ATOM 696 C C . LEU A 1 88 ? -19.086 0.894 17.319 1.00 87.94 88 LEU A C 1
ATOM 698 O O . LEU A 1 88 ? -19.685 -0.091 17.755 1.00 87.94 88 LEU A O 1
ATOM 702 N N . ILE A 1 89 ? -17.998 1.398 17.904 1.00 88.50 89 ILE A N 1
ATOM 703 C CA . ILE A 1 89 ? -17.439 0.887 19.160 1.00 88.50 89 ILE A CA 1
ATOM 704 C C . ILE A 1 89 ? -18.476 1.039 20.272 1.00 88.50 89 ILE A C 1
ATOM 706 O O . ILE A 1 89 ? -18.828 0.045 20.903 1.00 88.50 89 ILE A O 1
ATOM 710 N N . VAL A 1 90 ? -19.038 2.239 20.453 1.00 87.31 90 VAL A N 1
ATOM 711 C CA . VAL A 1 90 ? -20.077 2.504 21.466 1.00 87.31 90 VAL A CA 1
ATOM 712 C C . VAL A 1 90 ? -21.264 1.555 21.293 1.00 87.31 90 VAL A C 1
ATOM 714 O O . VAL A 1 90 ? -21.675 0.898 22.249 1.00 87.31 90 VAL A O 1
ATOM 717 N N . ASN A 1 91 ? -21.778 1.412 20.069 1.00 87.75 91 ASN A N 1
ATOM 718 C CA . ASN A 1 91 ? -22.888 0.503 19.775 1.00 87.75 91 ASN A CA 1
ATOM 719 C C . ASN A 1 91 ? -22.546 -0.966 20.050 1.00 87.75 91 ASN A C 1
ATOM 721 O O . ASN A 1 91 ? -23.411 -1.729 20.472 1.00 87.75 91 ASN A O 1
ATOM 725 N N . THR A 1 92 ? -21.298 -1.371 19.825 1.00 87.94 92 THR A N 1
ATOM 726 C CA . THR A 1 92 ? -20.834 -2.736 20.104 1.00 87.94 92 THR A CA 1
ATOM 727 C C . THR A 1 92 ? -20.737 -2.983 21.606 1.00 87.94 92 THR A C 1
ATOM 729 O O . THR A 1 92 ? -21.224 -4.004 22.082 1.00 87.94 92 THR A O 1
ATOM 732 N N . LEU A 1 93 ? -20.208 -2.026 22.372 1.00 87.75 93 LEU A N 1
ATOM 733 C CA . LEU A 1 93 ? -20.139 -2.137 23.829 1.00 87.75 93 LEU A CA 1
ATOM 734 C C . LEU A 1 93 ? -21.535 -2.128 24.471 1.00 87.75 93 LEU A C 1
ATOM 736 O O . LEU A 1 93 ? -21.782 -2.912 25.380 1.00 87.75 93 LEU A O 1
ATOM 740 N N . ARG A 1 94 ? -22.477 -1.321 23.959 1.00 84.62 94 ARG A N 1
ATOM 741 C CA . ARG A 1 94 ? -23.881 -1.294 24.423 1.00 84.62 94 ARG A CA 1
ATOM 742 C C . ARG A 1 94 ? -24.597 -2.641 24.279 1.00 84.62 94 ARG A C 1
ATOM 744 O O . ARG A 1 94 ? -25.511 -2.926 25.047 1.00 84.62 94 ARG A O 1
ATOM 751 N N . LYS A 1 95 ? -24.193 -3.478 23.315 1.00 84.25 95 LYS A N 1
ATOM 752 C CA . LYS A 1 95 ? -24.755 -4.827 23.130 1.00 84.25 95 LYS A CA 1
ATOM 753 C C . LYS A 1 95 ? -24.311 -5.818 24.207 1.00 84.25 95 LYS A C 1
ATOM 755 O O . LYS A 1 95 ? -24.972 -6.837 24.372 1.00 84.25 95 LYS A O 1
ATOM 760 N N . LEU A 1 96 ? -23.239 -5.540 24.951 1.00 78.19 96 LEU A N 1
ATOM 761 C CA . LEU A 1 96 ? -22.726 -6.410 26.019 1.00 78.19 96 LEU A CA 1
ATOM 762 C C . LEU A 1 96 ? -23.533 -6.292 27.321 1.00 78.19 96 LEU A C 1
ATOM 764 O O . LEU A 1 96 ? -22.975 -6.355 28.414 1.00 78.19 96 LEU A O 1
ATOM 768 N N . SER A 1 97 ? -24.847 -6.091 27.198 1.00 63.06 97 SER A N 1
ATOM 769 C CA . SER A 1 97 ? -25.734 -5.649 28.268 1.00 63.06 97 SER A CA 1
ATOM 770 C C . SER A 1 97 ? -25.557 -6.450 29.556 1.00 63.06 97 SER A C 1
ATOM 772 O O . SER A 1 97 ? -25.789 -7.659 29.595 1.00 63.06 97 SER A O 1
ATOM 774 N N . TYR A 1 98 ? -25.225 -5.728 30.623 1.00 60.06 98 TYR A N 1
ATOM 775 C CA . TYR A 1 98 ? -25.436 -6.177 31.991 1.00 60.06 98 TYR A CA 1
ATOM 776 C C . TYR A 1 98 ? -26.958 -6.271 32.239 1.00 60.06 98 TYR A C 1
ATOM 778 O O . TYR A 1 98 ? -27.692 -5.412 31.743 1.00 60.06 98 TYR A O 1
ATOM 786 N N . PRO A 1 99 ? -27.473 -7.259 32.994 1.00 56.62 99 PRO A N 1
ATOM 787 C CA . PRO A 1 99 ? -28.917 -7.484 33.177 1.00 56.62 99 PRO A CA 1
ATOM 788 C C . PRO A 1 99 ? -29.658 -6.403 34.000 1.00 56.62 99 PRO A C 1
ATOM 790 O O . PRO A 1 99 ? -30.741 -6.649 34.531 1.00 56.62 99 PRO A O 1
ATOM 793 N N . LEU A 1 100 ? -29.116 -5.189 34.125 1.00 52.28 100 LEU A N 1
ATOM 794 C CA . LEU A 1 100 ? -29.659 -4.133 34.973 1.00 52.28 100 LEU A CA 1
ATOM 795 C C . LEU A 1 100 ? -30.455 -3.084 34.179 1.00 52.28 100 LEU A C 1
ATOM 797 O O . LEU A 1 100 ? -29.912 -2.226 33.490 1.00 52.28 100 LEU A O 1
ATOM 801 N N . LYS A 1 101 ? -31.780 -3.251 34.324 1.00 55.38 101 LYS A N 1
ATOM 802 C CA . LYS A 1 101 ? -32.933 -2.336 34.219 1.00 55.38 101 LYS A CA 1
ATOM 803 C C . LYS A 1 101 ? -32.640 -0.911 33.729 1.00 55.38 101 LYS A C 1
ATOM 805 O O . LYS A 1 101 ? -31.872 -0.205 34.367 1.00 55.38 101 LYS A O 1
ATOM 810 N N . GLU A 1 102 ? -33.366 -0.516 32.674 1.00 55.72 102 GLU A N 1
ATOM 811 C CA . GLU A 1 102 ? -33.716 0.820 32.122 1.00 55.72 102 GLU A CA 1
ATOM 812 C C . GLU A 1 102 ? -32.883 2.057 32.520 1.00 55.72 102 GLU A C 1
ATOM 814 O O . GLU A 1 102 ? -32.478 2.810 31.645 1.00 55.72 102 GLU A O 1
ATOM 819 N N . TYR A 1 103 ? -32.573 2.257 33.799 1.00 57.97 103 TYR A N 1
ATOM 820 C CA . TYR A 1 103 ? -31.885 3.421 34.361 1.00 57.97 103 TYR A CA 1
ATOM 821 C C . TYR A 1 103 ? -30.465 3.669 33.814 1.00 57.97 103 TYR A C 1
ATOM 823 O O . TYR A 1 103 ? -30.068 4.814 33.618 1.00 57.97 103 TYR A O 1
ATOM 831 N N . PHE A 1 104 ? -29.686 2.613 33.551 1.00 62.44 104 PHE A N 1
ATOM 832 C CA . PHE A 1 104 ? -28.309 2.746 33.039 1.00 62.44 104 PHE A CA 1
ATOM 833 C C . PHE A 1 104 ? -28.197 2.585 31.518 1.00 62.44 104 PHE A C 1
ATOM 835 O O . PHE A 1 104 ? -27.140 2.868 30.952 1.00 62.44 104 PHE A O 1
ATOM 842 N N . LYS A 1 105 ? -29.272 2.135 30.856 1.00 61.06 105 LYS A N 1
ATOM 843 C CA . LYS A 1 105 ? -29.271 1.700 29.451 1.00 61.06 105 LYS A CA 1
ATOM 844 C C . LYS A 1 105 ? -28.940 2.835 28.474 1.00 61.06 105 LYS A C 1
ATOM 846 O O . LYS A 1 105 ? -28.317 2.582 27.445 1.00 61.06 105 LYS A O 1
ATOM 851 N N . ASP A 1 106 ? -29.287 4.069 28.840 1.00 61.84 106 ASP A N 1
ATOM 852 C CA . ASP A 1 106 ? -29.096 5.250 27.990 1.00 61.84 106 ASP A CA 1
ATOM 853 C C . ASP A 1 106 ? -27.816 6.039 28.310 1.00 61.84 106 ASP A C 1
ATOM 855 O O . ASP A 1 106 ? -27.335 6.805 27.476 1.00 61.84 106 ASP A O 1
ATOM 859 N N . ASN A 1 107 ? -27.209 5.801 29.478 1.00 69.56 107 ASN A N 1
ATOM 860 C CA . ASN A 1 107 ? -26.093 6.602 29.990 1.00 69.56 107 ASN A CA 1
ATOM 861 C C . ASN A 1 107 ? -24.757 5.848 30.062 1.00 69.56 107 ASN A C 1
ATOM 863 O O . ASN A 1 107 ? -23.756 6.451 30.435 1.00 69.56 107 ASN A O 1
ATOM 867 N N . ILE A 1 108 ? -24.709 4.539 29.783 1.00 75.38 108 ILE A N 1
ATOM 868 C CA . ILE A 1 108 ? -23.494 3.715 29.920 1.00 75.38 108 ILE A CA 1
ATOM 869 C C . ILE A 1 108 ? -23.463 2.637 28.823 1.00 75.38 108 ILE A C 1
ATOM 871 O O . ILE A 1 108 ? -24.473 1.968 28.613 1.00 75.38 108 ILE A O 1
ATOM 875 N N . PRO A 1 109 ? -22.323 2.385 28.151 1.00 81.88 109 PRO A N 1
ATOM 876 C CA . PRO A 1 109 ? -21.028 3.052 28.289 1.00 81.88 109 PRO A CA 1
ATOM 877 C C . PRO A 1 109 ? -20.999 4.451 27.665 1.00 81.88 109 PRO A C 1
ATOM 879 O O . PRO A 1 109 ? -21.570 4.674 26.596 1.00 81.88 109 PRO A O 1
ATOM 882 N N . LEU A 1 110 ? -20.280 5.357 28.329 1.00 85.12 110 LEU A N 1
ATOM 883 C CA . LEU A 1 110 ? -19.873 6.653 27.788 1.00 85.12 110 LEU A CA 1
ATOM 884 C C . LEU A 1 110 ? -18.413 6.559 27.386 1.00 85.12 110 LEU A C 1
ATOM 886 O O . LEU A 1 110 ? -17.591 6.035 28.139 1.00 85.12 110 LEU A O 1
ATOM 890 N N . ILE A 1 111 ? -18.109 7.049 26.196 1.00 84.12 111 ILE A N 1
ATOM 891 C CA . ILE A 1 111 ? -16.738 7.195 25.748 1.00 84.12 111 ILE A CA 1
ATOM 892 C C . ILE A 1 111 ? -16.547 8.674 25.424 1.00 84.12 111 ILE A C 1
ATOM 894 O O . ILE A 1 111 ? -17.415 9.264 24.793 1.00 84.12 111 ILE A O 1
ATOM 898 N N . ASP A 1 112 ? -15.433 9.250 25.845 1.00 83.38 112 ASP A N 1
ATOM 899 C CA . ASP A 1 112 ? -15.029 10.605 25.496 1.00 83.38 112 ASP A CA 1
ATOM 900 C C . ASP A 1 112 ? -13.674 10.545 24.791 1.00 83.38 112 ASP A C 1
ATOM 902 O O . ASP A 1 112 ? -12.802 9.740 25.141 1.00 83.38 112 ASP A O 1
ATOM 906 N N . LEU A 1 113 ? -13.514 11.373 23.764 1.00 77.81 113 LEU A N 1
ATOM 907 C CA . LEU A 1 113 ? -12.255 11.550 23.050 1.00 77.81 113 LEU A CA 1
ATOM 908 C C . LEU A 1 113 ? -11.637 12.859 23.527 1.00 77.81 113 LEU A C 1
ATOM 910 O O . LEU A 1 113 ? -12.282 13.901 23.449 1.00 77.81 113 LEU A O 1
ATOM 914 N N . GLU A 1 114 ? -10.407 12.810 24.030 1.00 75.56 114 GLU A N 1
ATOM 915 C CA . GLU A 1 114 ? -9.651 14.040 24.274 1.00 75.56 114 GLU A CA 1
ATOM 916 C C . GLU A 1 114 ? -9.076 14.528 22.936 1.00 75.56 114 GLU A C 1
ATOM 918 O O . GLU A 1 114 ? -8.373 13.777 22.257 1.00 75.56 114 GLU A O 1
ATOM 923 N N . ASP A 1 115 ? -9.373 15.780 22.570 1.00 58.41 115 ASP A N 1
ATOM 924 C CA . ASP A 1 115 ? -8.921 16.432 21.324 1.00 58.41 115 ASP A CA 1
ATOM 925 C C . ASP A 1 115 ? -7.403 16.701 21.282 1.00 58.41 115 ASP A C 1
ATOM 927 O O . ASP A 1 115 ? -6.864 17.136 20.260 1.00 58.41 115 ASP A O 1
ATOM 931 N N . ASP A 1 116 ? -6.684 16.421 22.370 1.00 57.12 116 ASP A N 1
ATOM 932 C CA . ASP A 1 116 ? -5.234 16.532 22.390 1.00 57.12 116 ASP A CA 1
ATOM 933 C C . ASP A 1 116 ? -4.597 15.490 21.459 1.00 57.12 116 ASP A C 1
ATOM 935 O O . ASP A 1 116 ? -5.027 14.337 21.365 1.00 57.12 116 ASP A O 1
ATOM 939 N N . ASN A 1 117 ? -3.517 15.901 20.787 1.00 54.91 117 ASN A N 1
ATOM 940 C CA . ASN A 1 117 ? -2.755 15.175 19.754 1.00 54.91 117 ASN A CA 1
ATOM 941 C C . ASN A 1 117 ? -2.341 13.715 20.080 1.00 54.91 117 ASN A C 1
ATOM 943 O O . ASN A 1 117 ? -1.755 13.044 19.223 1.00 54.91 117 ASN A O 1
ATOM 947 N N . ASP A 1 118 ? -2.624 13.221 21.282 1.00 59.22 118 ASP A N 1
ATOM 948 C CA . ASP A 1 118 ? -2.244 11.914 21.808 1.00 59.22 118 ASP A CA 1
ATOM 949 C C . ASP A 1 118 ? -3.340 10.840 21.703 1.00 59.22 118 ASP A C 1
ATOM 951 O O . ASP A 1 118 ? -3.082 9.690 22.059 1.00 59.22 118 ASP A O 1
ATOM 955 N N . GLY A 1 119 ? -4.529 11.157 21.168 1.00 66.94 119 GLY A N 1
ATOM 956 C CA . GLY A 1 119 ? -5.550 10.149 20.843 1.00 66.94 119 GLY A CA 1
ATOM 957 C C . GLY A 1 119 ? -5.969 9.310 22.053 1.00 66.94 119 GLY A C 1
ATOM 958 O O . GLY A 1 119 ? -5.920 8.076 22.015 1.00 66.94 119 GLY A O 1
ATOM 959 N N . LYS A 1 120 ? -6.333 9.974 23.152 1.00 82.44 120 LYS A N 1
ATOM 960 C CA . LYS A 1 120 ? -6.790 9.313 24.375 1.00 82.44 120 LYS A CA 1
ATOM 961 C C . LYS A 1 120 ? -8.293 9.064 24.316 1.00 82.44 120 LYS A C 1
ATOM 963 O O . LYS A 1 120 ? -9.079 9.945 23.978 1.00 82.44 120 LYS A O 1
ATOM 968 N N . ILE A 1 121 ? -8.673 7.842 24.665 1.00 86.25 121 ILE A N 1
ATOM 969 C CA . ILE A 1 121 ? -10.054 7.396 24.799 1.00 86.25 121 ILE A CA 1
ATOM 970 C C . ILE A 1 121 ? -10.341 7.239 26.289 1.00 86.25 121 ILE A C 1
ATOM 972 O O . ILE A 1 121 ? -9.738 6.397 26.954 1.00 86.25 121 ILE A O 1
ATOM 976 N N . THR A 1 122 ? -11.285 8.007 26.810 1.00 87.38 122 THR A N 1
ATOM 977 C CA . THR A 1 122 ? -11.798 7.838 28.170 1.00 87.38 122 THR A CA 1
ATOM 978 C C . THR A 1 122 ? -13.067 7.003 28.094 1.00 87.38 122 THR A C 1
ATOM 980 O O . THR A 1 122 ? -14.001 7.382 27.404 1.00 87.38 122 THR A O 1
ATOM 983 N N . LEU A 1 123 ? -13.117 5.854 28.767 1.00 90.12 123 LEU A N 1
ATOM 984 C CA . LEU A 1 123 ? -14.317 5.017 28.855 1.00 90.12 123 LEU A CA 1
ATOM 985 C C . LEU A 1 123 ? -14.837 5.053 30.288 1.00 90.12 123 LEU A C 1
ATOM 987 O O . LEU A 1 123 ? -14.098 4.730 31.216 1.00 90.12 123 LEU A O 1
ATOM 991 N N . LYS A 1 124 ? -16.120 5.369 30.445 1.00 89.69 124 LYS A N 1
ATOM 992 C CA . LYS A 1 124 ? -16.886 5.184 31.676 1.00 89.69 124 LYS A CA 1
ATOM 993 C C . LYS A 1 124 ? -17.863 4.027 31.488 1.00 89.69 124 LYS A C 1
ATOM 995 O O . LYS A 1 124 ? -18.781 4.100 30.664 1.00 89.69 124 LYS A O 1
ATOM 1000 N N . GLY A 1 125 ? -17.680 2.943 32.239 1.00 89.06 125 GLY A N 1
ATOM 1001 C CA . GLY A 1 125 ? -18.535 1.767 32.107 1.00 89.06 125 GLY A CA 1
ATOM 1002 C C . GLY A 1 125 ? -18.279 0.637 33.095 1.00 89.06 125 GLY A C 1
ATOM 1003 O O . GLY A 1 125 ? -17.486 0.746 34.024 1.00 89.06 125 GLY A O 1
ATOM 1004 N N . PHE A 1 126 ? -19.003 -0.466 32.888 1.00 88.44 126 PHE A N 1
ATOM 1005 C CA . PHE A 1 126 ? -18.822 -1.704 33.641 1.00 88.44 126 PHE A CA 1
ATOM 1006 C C . PHE A 1 126 ? -17.530 -2.423 33.230 1.00 88.44 126 PHE A C 1
ATOM 1008 O O . PHE A 1 126 ? -17.079 -2.262 32.089 1.00 88.44 126 PHE A O 1
ATOM 1015 N N . PRO A 1 127 ? -16.977 -3.307 34.083 1.00 87.94 127 PRO A N 1
ATOM 1016 C CA . PRO A 1 127 ? -15.750 -4.049 33.786 1.00 87.94 127 PRO A CA 1
ATOM 1017 C C . PRO A 1 127 ? -15.780 -4.794 32.443 1.00 87.94 127 PRO A C 1
ATOM 1019 O O . PRO A 1 127 ? -14.767 -4.858 31.749 1.00 87.94 127 PRO A O 1
ATOM 1022 N N . ILE A 1 128 ? -16.950 -5.296 32.031 1.00 88.31 128 ILE A N 1
ATOM 1023 C CA . ILE A 1 128 ? -17.127 -5.979 30.743 1.00 88.31 128 ILE A CA 1
ATOM 1024 C C . ILE A 1 128 ? -16.904 -5.045 29.542 1.00 88.31 128 ILE A C 1
ATOM 1026 O O . ILE A 1 128 ? -16.276 -5.447 28.564 1.00 88.31 128 ILE A O 1
ATOM 1030 N N . HIS A 1 129 ? -17.323 -3.777 29.635 1.00 89.81 129 HIS A N 1
ATOM 1031 C CA . HIS A 1 129 ? -17.079 -2.775 28.594 1.00 89.81 129 HIS A CA 1
ATOM 1032 C C . HIS A 1 129 ? -15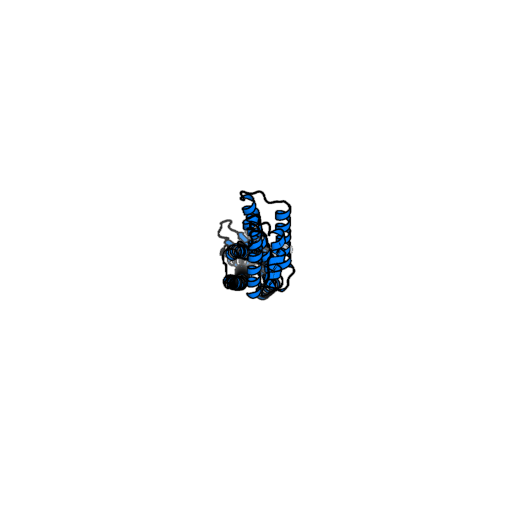.582 -2.472 28.474 1.00 89.81 129 HIS A C 1
ATOM 1034 O O . HIS A 1 129 ? -15.050 -2.403 27.369 1.00 89.81 129 HIS A O 1
ATOM 1040 N N . HIS A 1 130 ? -14.889 -2.343 29.610 1.00 90.75 130 HIS A N 1
ATOM 1041 C CA . HIS A 1 130 ? -13.444 -2.107 29.650 1.00 90.75 130 HIS A CA 1
ATOM 1042 C C . HIS A 1 130 ? -12.647 -3.265 29.050 1.00 90.75 130 HIS A C 1
ATOM 1044 O O . HIS A 1 130 ? -11.678 -3.037 28.324 1.00 90.75 130 HIS A O 1
ATOM 1050 N N . GLN A 1 131 ? -13.040 -4.503 29.351 1.00 90.44 131 GLN A N 1
ATOM 1051 C CA . GLN A 1 131 ? -12.420 -5.694 28.777 1.00 90.44 131 GLN A CA 1
ATOM 1052 C C . GLN A 1 131 ? -12.641 -5.767 27.267 1.00 90.44 131 GLN A C 1
ATOM 1054 O O . GLN A 1 131 ? -11.698 -6.049 26.529 1.00 90.44 131 GLN A O 1
ATOM 1059 N N . GLU A 1 132 ? -13.855 -5.486 26.795 1.00 90.62 132 GLU A N 1
ATOM 1060 C CA . GLU A 1 132 ? -14.130 -5.526 25.363 1.00 90.62 132 GLU A CA 1
ATOM 1061 C C . GLU A 1 132 ? -13.418 -4.406 24.606 1.00 90.62 132 GLU A C 1
ATOM 1063 O O . GLU A 1 132 ? -12.828 -4.666 23.559 1.00 90.62 132 GLU A O 1
ATOM 1068 N N . LEU A 1 133 ? -13.382 -3.183 25.145 1.00 90.62 133 LEU A N 1
ATOM 1069 C CA . LEU A 1 133 ? -12.634 -2.091 24.524 1.00 90.62 133 LEU A CA 1
ATOM 1070 C C . LEU A 1 133 ? -11.150 -2.455 24.374 1.00 90.62 133 LEU A C 1
ATOM 1072 O O . LEU A 1 133 ? -10.589 -2.260 23.298 1.00 90.62 133 LEU A O 1
ATOM 1076 N N . LYS A 1 134 ? -10.528 -3.061 25.399 1.00 90.69 134 LYS A N 1
ATOM 1077 C CA . LYS A 1 134 ? -9.148 -3.573 25.297 1.00 90.69 134 LYS A CA 1
ATOM 1078 C C . LYS A 1 134 ? -9.002 -4.573 24.152 1.00 90.69 134 LYS A C 1
ATOM 1080 O O . LYS A 1 134 ? -8.111 -4.414 23.325 1.00 90.69 134 LYS A O 1
ATOM 1085 N N . LYS A 1 135 ? -9.909 -5.549 24.045 1.00 91.00 135 LYS A N 1
ATOM 1086 C CA . LYS A 1 135 ? -9.888 -6.540 22.956 1.00 91.00 135 LYS A CA 1
ATOM 1087 C C . LYS A 1 135 ? -10.068 -5.906 21.577 1.00 91.00 135 LYS A C 1
ATOM 1089 O O . LYS A 1 135 ? -9.429 -6.346 20.626 1.00 91.00 135 LYS A O 1
ATOM 1094 N N . ILE A 1 136 ? -10.942 -4.908 21.436 1.00 90.81 136 ILE A N 1
ATOM 1095 C CA . ILE A 1 136 ? -11.124 -4.163 20.179 1.00 90.81 136 ILE A CA 1
ATOM 1096 C C . ILE A 1 136 ? -9.817 -3.454 19.803 1.00 90.81 136 ILE A C 1
ATOM 1098 O O . ILE A 1 136 ? -9.353 -3.590 18.673 1.00 90.81 136 ILE A O 1
ATOM 1102 N N . LEU A 1 137 ? -9.194 -2.751 20.752 1.00 89.38 137 LEU A N 1
ATOM 1103 C CA . LEU A 1 137 ? -7.935 -2.036 20.528 1.00 89.38 137 LEU A CA 1
ATOM 1104 C C . LEU A 1 137 ? -6.774 -2.985 20.192 1.00 89.38 137 LEU A C 1
ATOM 1106 O O . LEU A 1 137 ? -5.996 -2.698 19.286 1.00 89.38 137 LEU A O 1
ATOM 1110 N N . GLU A 1 138 ? -6.680 -4.138 20.857 1.00 89.50 138 GLU A N 1
ATOM 1111 C CA . GLU A 1 138 ? -5.680 -5.171 20.559 1.00 89.50 138 GLU A CA 1
ATOM 1112 C C . GLU A 1 138 ? -5.875 -5.781 19.165 1.00 89.50 138 GLU A C 1
ATOM 1114 O O . GLU A 1 138 ? -4.906 -5.957 18.422 1.00 89.50 138 GLU A O 1
ATOM 1119 N N . ARG A 1 139 ? -7.122 -6.096 18.785 1.00 89.94 139 ARG A N 1
ATOM 1120 C CA . ARG A 1 139 ? -7.457 -6.586 17.436 1.00 89.94 139 ARG A CA 1
ATOM 1121 C C . ARG A 1 139 ? -7.079 -5.558 16.376 1.00 89.94 139 ARG A C 1
ATOM 1123 O O . ARG A 1 139 ? -6.434 -5.904 15.389 1.00 89.94 139 ARG A O 1
ATOM 1130 N N . TRP A 1 140 ? -7.411 -4.296 16.622 1.00 89.12 140 TRP A N 1
ATOM 1131 C CA . TRP A 1 140 ? -7.063 -3.191 15.744 1.00 89.12 140 TRP A CA 1
ATOM 1132 C C . TRP A 1 140 ? -5.549 -3.028 15.589 1.00 89.12 140 TRP A C 1
ATOM 1134 O O . TRP A 1 140 ? -5.041 -2.940 14.473 1.00 89.12 140 TRP A O 1
ATOM 1144 N N . GLN A 1 141 ? -4.806 -3.061 16.695 1.00 89.00 141 GLN A N 1
ATOM 1145 C CA . GLN A 1 141 ? -3.349 -2.986 16.664 1.00 89.00 141 GLN A CA 1
ATOM 1146 C C . GLN A 1 141 ? -2.744 -4.141 15.855 1.00 89.00 141 GLN A C 1
ATOM 1148 O O . GLN A 1 141 ? -1.845 -3.911 15.046 1.00 89.00 141 GLN A O 1
ATOM 1153 N N . LYS A 1 142 ? -3.256 -5.367 16.025 1.00 89.88 142 LYS A N 1
ATOM 1154 C CA . LYS A 1 142 ? -2.839 -6.524 15.219 1.00 89.88 142 LYS A CA 1
ATOM 1155 C C . LYS A 1 142 ? -3.139 -6.318 13.734 1.00 89.88 142 LYS A C 1
ATOM 1157 O O . LYS A 1 142 ? -2.275 -6.606 12.911 1.00 89.88 142 LYS A O 1
ATOM 1162 N N . LEU A 1 143 ? -4.316 -5.796 13.388 1.00 91.06 143 LEU A N 1
ATOM 1163 C CA . LEU A 1 143 ? -4.693 -5.502 12.003 1.00 91.06 143 LEU A CA 1
ATOM 1164 C C . LEU A 1 143 ? -3.731 -4.489 11.359 1.00 91.06 143 LEU A C 1
ATOM 1166 O O . LEU A 1 143 ? -3.212 -4.736 10.271 1.00 91.06 143 LEU A O 1
ATOM 1170 N N . VAL A 1 144 ? -3.425 -3.388 12.054 1.00 90.75 144 VAL A N 1
ATOM 1171 C CA . VAL A 1 144 ? -2.462 -2.377 11.581 1.00 90.75 144 VAL A CA 1
ATOM 1172 C C . VAL A 1 144 ? -1.069 -2.983 11.389 1.00 90.75 144 VAL A C 1
ATOM 1174 O O . VAL A 1 144 ? -0.440 -2.760 10.356 1.00 90.75 144 VAL A O 1
ATOM 1177 N N . GLN A 1 145 ? -0.600 -3.804 12.333 1.00 90.88 145 GLN A N 1
ATOM 1178 C CA . GLN A 1 145 ? 0.691 -4.494 12.222 1.00 90.88 145 GLN A CA 1
ATOM 1179 C C . GLN A 1 145 ? 0.744 -5.456 11.029 1.00 90.88 145 GLN A C 1
ATOM 1181 O O . GLN A 1 145 ? 1.768 -5.543 10.349 1.00 90.88 145 GLN A O 1
ATOM 1186 N N . GLN A 1 146 ? -0.346 -6.175 10.754 1.00 92.44 146 GLN A N 1
ATOM 1187 C CA . GLN A 1 146 ? -0.433 -7.081 9.608 1.00 92.44 146 GLN A CA 1
ATOM 1188 C C . GLN A 1 146 ? -0.402 -6.321 8.279 1.00 92.44 146 GLN A C 1
ATOM 1190 O O . GLN A 1 146 ? 0.320 -6.729 7.370 1.00 92.44 146 GLN A O 1
ATOM 1195 N N . ILE A 1 147 ? -1.121 -5.198 8.182 1.00 93.50 147 ILE A N 1
ATOM 1196 C CA . ILE A 1 147 ? -1.068 -4.308 7.018 1.00 93.50 147 ILE A CA 1
ATOM 1197 C C . ILE A 1 147 ? 0.351 -3.773 6.809 1.00 93.50 147 ILE A C 1
ATOM 1199 O O . ILE A 1 147 ? 0.892 -3.891 5.711 1.00 93.50 147 ILE A O 1
ATOM 1203 N N . GLN A 1 148 ? 0.995 -3.262 7.862 1.00 92.50 148 GLN A N 1
ATOM 1204 C CA . GLN A 1 148 ? 2.367 -2.764 7.772 1.00 92.50 148 GLN A CA 1
ATOM 1205 C C . GLN A 1 148 ? 3.343 -3.866 7.329 1.00 92.50 148 GLN A C 1
ATOM 1207 O O . GLN A 1 148 ? 4.171 -3.648 6.447 1.00 92.50 148 GLN A O 1
ATOM 1212 N N . SER A 1 149 ? 3.201 -5.076 7.875 1.00 94.06 149 SER A N 1
ATOM 1213 C CA . SER A 1 149 ? 4.013 -6.232 7.476 1.00 94.06 149 SER A CA 1
ATOM 1214 C C . SER A 1 149 ? 3.826 -6.583 5.994 1.00 94.06 149 SER A C 1
ATOM 1216 O O . SER A 1 149 ? 4.789 -6.948 5.318 1.00 94.06 149 SER A O 1
ATOM 1218 N N . ALA A 1 150 ? 2.604 -6.461 5.466 1.00 95.50 150 ALA A N 1
ATOM 1219 C CA . ALA A 1 150 ? 2.322 -6.674 4.049 1.00 95.50 150 ALA A CA 1
ATOM 1220 C C . ALA A 1 150 ? 2.951 -5.584 3.164 1.00 95.50 150 ALA A C 1
ATOM 1222 O O . ALA A 1 150 ? 3.565 -5.904 2.143 1.00 95.50 150 ALA A O 1
ATOM 1223 N N . GLU A 1 151 ? 2.861 -4.312 3.568 1.00 95.38 151 GLU A N 1
ATOM 1224 C CA . GLU A 1 151 ? 3.525 -3.188 2.891 1.00 95.38 151 GLU A CA 1
ATOM 1225 C C . GLU A 1 151 ? 5.046 -3.372 2.828 1.00 95.38 151 GLU A C 1
ATOM 1227 O O . GLU A 1 151 ? 5.655 -3.214 1.765 1.00 95.38 151 GLU A O 1
ATOM 1232 N N . GLU A 1 152 ? 5.661 -3.752 3.948 1.00 95.25 152 GLU A N 1
ATOM 1233 C CA . GLU A 1 152 ? 7.095 -4.024 4.040 1.00 95.25 152 GLU A CA 1
ATOM 1234 C C . GLU A 1 152 ? 7.496 -5.219 3.170 1.00 95.25 152 GLU A C 1
ATOM 1236 O O . GLU A 1 152 ? 8.454 -5.125 2.398 1.00 95.25 152 GLU A O 1
ATOM 1241 N N . TYR A 1 153 ? 6.742 -6.320 3.231 1.00 95.44 153 TYR A N 1
ATOM 1242 C CA . TYR A 1 153 ? 6.981 -7.501 2.402 1.00 95.44 153 TYR A CA 1
ATOM 1243 C C . TYR A 1 153 ? 6.941 -7.166 0.906 1.00 95.44 153 TYR A C 1
ATOM 1245 O O . TYR A 1 153 ? 7.858 -7.524 0.156 1.00 95.44 153 TYR A O 1
ATOM 1253 N N . TYR A 1 154 ? 5.903 -6.451 0.467 1.00 94.75 154 TYR A N 1
ATOM 1254 C CA . TYR A 1 154 ? 5.745 -6.044 -0.925 1.00 94.75 154 TYR A CA 1
ATOM 1255 C C . TYR A 1 154 ? 6.885 -5.123 -1.382 1.00 94.75 154 TYR A C 1
ATOM 1257 O O . TYR A 1 154 ? 7.485 -5.350 -2.438 1.00 94.75 154 TYR A O 1
ATOM 1265 N N . SER A 1 155 ? 7.231 -4.125 -0.565 1.00 93.69 155 SER A N 1
ATOM 1266 C CA . SER A 1 155 ? 8.341 -3.202 -0.818 1.00 93.69 155 SER A CA 1
ATOM 1267 C C . SER A 1 155 ? 9.668 -3.951 -0.977 1.00 93.69 155 SER A C 1
ATOM 1269 O O . SER A 1 155 ? 10.363 -3.797 -1.984 1.00 93.69 155 SER A O 1
ATOM 1271 N N . GLN A 1 156 ? 9.982 -4.867 -0.054 1.00 93.75 156 GLN A N 1
ATOM 1272 C CA . GLN A 1 156 ? 11.194 -5.686 -0.116 1.00 93.75 156 GLN A CA 1
ATOM 1273 C C . GLN A 1 156 ? 11.237 -6.576 -1.360 1.00 93.75 156 GLN A C 1
ATOM 1275 O O . GLN A 1 156 ? 12.281 -6.686 -2.006 1.00 93.75 156 GLN A O 1
ATOM 1280 N N . LYS A 1 157 ? 10.124 -7.231 -1.708 1.00 91.94 157 LYS A N 1
ATOM 1281 C CA . LYS A 1 157 ? 10.055 -8.122 -2.873 1.00 91.94 157 LYS A CA 1
ATOM 1282 C C . LYS A 1 157 ? 10.195 -7.348 -4.184 1.00 91.94 157 LYS A C 1
ATOM 1284 O O . LYS A 1 157 ? 10.957 -7.763 -5.055 1.00 91.94 157 LYS A O 1
ATOM 1289 N N . THR A 1 158 ? 9.549 -6.191 -4.286 1.00 91.06 158 THR A N 1
ATOM 1290 C CA . THR A 1 158 ? 9.675 -5.294 -5.443 1.00 91.06 158 THR A CA 1
ATOM 1291 C C . THR A 1 158 ? 11.099 -4.752 -5.560 1.00 91.06 158 THR A C 1
ATOM 1293 O O . THR A 1 158 ? 11.700 -4.833 -6.630 1.00 91.06 158 THR A O 1
ATOM 1296 N N . ASN A 1 159 ? 11.700 -4.303 -4.452 1.00 91.69 159 ASN A N 1
ATOM 1297 C CA . ASN A 1 159 ? 13.087 -3.845 -4.435 1.00 91.69 159 ASN A CA 1
ATOM 1298 C C . ASN A 1 159 ? 14.057 -4.962 -4.852 1.00 91.69 159 ASN A C 1
ATOM 1300 O O . ASN A 1 159 ? 14.949 -4.721 -5.655 1.00 91.69 159 ASN A O 1
ATOM 1304 N N . LYS A 1 160 ? 13.869 -6.210 -4.397 1.00 91.25 160 LYS A N 1
ATOM 1305 C CA . LYS A 1 160 ? 14.689 -7.352 -4.852 1.00 91.25 160 LYS A CA 1
ATOM 1306 C C . LYS A 1 160 ? 14.643 -7.527 -6.374 1.00 91.25 160 LYS A C 1
ATOM 1308 O O . LYS A 1 160 ? 15.696 -7.701 -6.989 1.00 91.25 160 LYS A O 1
ATOM 1313 N N . ASN A 1 161 ? 13.458 -7.439 -6.979 1.00 89.12 161 ASN A N 1
ATOM 1314 C CA . ASN A 1 161 ? 13.299 -7.538 -8.433 1.00 89.12 161 ASN A CA 1
ATOM 1315 C C . ASN A 1 161 ? 14.018 -6.392 -9.158 1.00 89.12 161 ASN A C 1
ATOM 1317 O O . ASN A 1 161 ? 14.747 -6.625 -10.123 1.00 89.12 161 ASN A O 1
ATOM 1321 N N . ILE A 1 162 ? 13.883 -5.168 -8.651 1.00 90.75 162 ILE A N 1
ATOM 1322 C CA . ILE A 1 162 ? 14.530 -3.986 -9.227 1.00 90.75 162 ILE A CA 1
ATOM 1323 C C . ILE A 1 162 ? 16.044 -4.049 -9.082 1.00 90.75 162 ILE A C 1
ATOM 1325 O O . ILE A 1 162 ? 16.757 -3.828 -10.053 1.00 90.75 162 ILE A O 1
ATOM 1329 N N . GLN A 1 163 ? 16.565 -4.425 -7.916 1.00 92.19 163 GLN A N 1
ATOM 1330 C CA . GLN A 1 163 ? 18.004 -4.596 -7.723 1.00 92.19 163 GLN A CA 1
ATOM 1331 C C . GLN A 1 163 ? 18.573 -5.682 -8.640 1.00 92.19 163 GLN A C 1
ATOM 1333 O O . GLN A 1 163 ? 19.685 -5.535 -9.143 1.00 92.19 163 GLN A O 1
ATOM 1338 N N . SER A 1 164 ? 17.818 -6.755 -8.899 1.00 91.44 164 SER A N 1
ATOM 1339 C CA . SER A 1 164 ? 18.197 -7.755 -9.901 1.00 91.44 164 SER A CA 1
ATOM 1340 C C . SER A 1 164 ? 18.327 -7.123 -11.291 1.00 91.44 164 SER A C 1
ATOM 1342 O O . SER A 1 164 ? 19.363 -7.268 -11.941 1.00 91.44 164 SER A O 1
ATOM 1344 N N . LEU A 1 165 ? 17.332 -6.335 -11.709 1.00 91.81 165 LEU A N 1
ATOM 1345 C CA . LEU A 1 165 ? 17.349 -5.618 -12.985 1.00 91.81 165 LEU A CA 1
ATOM 1346 C C . LEU A 1 165 ? 18.513 -4.620 -13.085 1.00 91.81 165 LEU A C 1
ATOM 1348 O O . LEU A 1 165 ? 19.242 -4.617 -14.075 1.00 91.81 165 LEU A O 1
ATOM 1352 N N . LEU A 1 166 ? 18.736 -3.810 -12.049 1.00 92.81 166 LEU A N 1
ATOM 1353 C CA . LEU A 1 166 ? 19.827 -2.834 -11.999 1.00 92.81 166 LEU A CA 1
ATOM 1354 C C . LEU A 1 166 ? 21.197 -3.514 -12.104 1.00 92.81 166 LEU A C 1
ATOM 1356 O O . LEU A 1 166 ? 22.073 -3.028 -12.816 1.00 92.81 166 LEU A O 1
ATOM 1360 N N . ARG A 1 167 ? 21.385 -4.677 -11.465 1.00 94.06 167 ARG A N 1
ATOM 1361 C CA . ARG A 1 167 ? 22.609 -5.477 -11.636 1.00 94.06 167 ARG A CA 1
ATOM 1362 C C . ARG A 1 167 ? 22.790 -5.938 -13.078 1.00 94.06 167 ARG A C 1
ATOM 1364 O O . ARG A 1 167 ? 23.920 -5.949 -13.552 1.00 94.06 167 ARG A O 1
ATOM 1371 N N . ILE A 1 168 ? 21.718 -6.326 -13.769 1.00 93.00 168 ILE A N 1
ATOM 1372 C CA . ILE A 1 168 ? 21.790 -6.717 -15.183 1.00 93.00 168 ILE A CA 1
ATOM 1373 C C . ILE A 1 168 ? 22.213 -5.520 -16.040 1.00 93.00 168 ILE A C 1
ATOM 1375 O O . ILE A 1 168 ? 23.143 -5.654 -16.831 1.00 93.00 168 ILE A O 1
ATOM 1379 N N . ILE A 1 169 ? 21.605 -4.349 -15.829 1.00 92.00 169 ILE A N 1
ATOM 1380 C CA . ILE A 1 169 ? 21.949 -3.110 -16.543 1.00 92.00 169 ILE A CA 1
ATOM 1381 C C . ILE A 1 169 ? 23.425 -2.746 -16.315 1.00 92.00 169 ILE A C 1
ATOM 1383 O O . ILE A 1 169 ? 24.159 -2.519 -17.273 1.00 92.00 169 ILE A O 1
ATOM 1387 N N . HIS A 1 170 ? 23.904 -2.771 -15.067 1.00 88.94 170 HIS A N 1
ATOM 1388 C CA . HIS A 1 170 ? 25.303 -2.463 -14.746 1.00 88.94 170 HIS A CA 1
ATOM 1389 C C . HIS A 1 170 ? 26.305 -3.516 -15.241 1.00 88.94 170 HIS A C 1
ATOM 1391 O O . HIS A 1 170 ? 27.476 -3.202 -15.431 1.00 88.94 170 HIS A O 1
ATOM 1397 N N . ARG A 1 171 ? 25.874 -4.763 -15.473 1.00 92.56 171 ARG A N 1
ATOM 1398 C CA . ARG A 1 171 ? 26.718 -5.816 -16.064 1.00 92.56 171 ARG A CA 1
ATOM 1399 C C . ARG A 1 171 ? 26.957 -5.627 -17.559 1.00 92.56 171 ARG A C 1
ATOM 1401 O O . ARG A 1 171 ? 27.814 -6.312 -18.120 1.00 92.56 171 ARG A O 1
ATOM 1408 N N . VAL A 1 172 ? 26.230 -4.733 -18.221 1.00 90.75 172 VAL A N 1
ATOM 1409 C CA . VAL A 1 172 ? 26.485 -4.409 -19.623 1.00 90.75 172 VAL A CA 1
ATOM 1410 C C . VAL A 1 172 ? 27.761 -3.576 -19.716 1.00 90.75 172 VAL A C 1
ATOM 1412 O O . VAL A 1 172 ? 27.802 -2.428 -19.279 1.00 90.75 172 VAL A O 1
ATOM 1415 N N . HIS A 1 173 ? 28.793 -4.161 -20.321 1.00 86.12 173 HIS A N 1
ATOM 1416 C CA . HIS A 1 173 ? 30.088 -3.523 -20.549 1.00 86.12 173 HIS A CA 1
ATOM 1417 C C . HIS A 1 173 ? 30.235 -3.176 -22.037 1.00 86.12 173 HIS A C 1
ATOM 1419 O O . HIS A 1 173 ? 30.709 -4.001 -22.823 1.00 86.12 173 HIS A O 1
ATOM 1425 N N . PRO A 1 174 ? 29.780 -1.988 -22.471 1.00 85.31 174 PRO A N 1
ATOM 1426 C CA . PRO A 1 174 ? 29.914 -1.572 -23.860 1.00 85.31 174 PRO A CA 1
ATOM 1427 C C . PRO A 1 174 ? 31.386 -1.310 -24.204 1.00 85.31 174 PRO A C 1
ATOM 1429 O O . PRO A 1 174 ? 32.126 -0.746 -23.401 1.00 85.31 174 PRO A O 1
ATOM 1432 N N . LYS A 1 175 ? 31.796 -1.617 -25.442 1.00 79.25 175 LYS A N 1
ATOM 1433 C CA . LYS A 1 175 ? 33.135 -1.241 -25.946 1.00 79.25 175 LYS A CA 1
ATOM 1434 C C . LYS A 1 175 ? 33.369 0.276 -25.918 1.00 79.25 175 LYS A C 1
ATOM 1436 O O . LYS A 1 175 ? 34.497 0.718 -25.752 1.00 79.25 175 LYS A O 1
ATOM 1441 N N . ASN A 1 176 ? 32.304 1.064 -26.082 1.00 76.38 176 ASN A N 1
ATOM 1442 C CA . ASN A 1 176 ? 32.332 2.519 -25.973 1.00 76.38 176 ASN A CA 1
ATOM 1443 C C . ASN A 1 176 ? 31.248 2.980 -24.974 1.00 76.38 176 ASN A C 1
ATOM 1445 O O . ASN A 1 176 ? 30.058 2.876 -25.292 1.00 76.38 176 ASN A O 1
ATOM 1449 N N . PRO A 1 177 ? 31.623 3.462 -23.774 1.00 81.06 177 PRO A N 1
ATOM 1450 C CA . PRO A 1 177 ? 30.674 3.810 -22.717 1.00 81.06 177 PRO 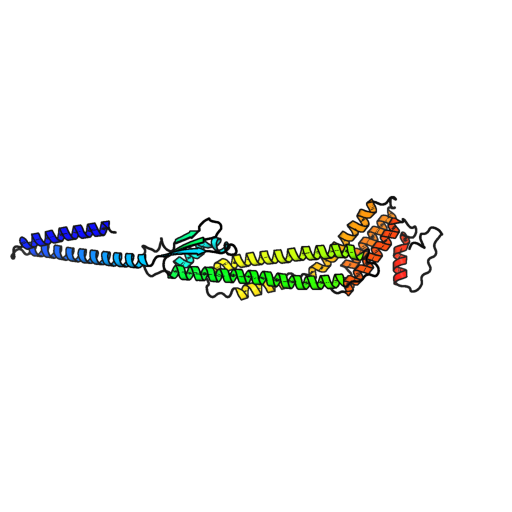A CA 1
ATOM 1451 C C . PRO A 1 177 ? 29.957 5.150 -22.932 1.00 81.06 177 PRO A C 1
ATOM 1453 O O . PRO A 1 177 ? 28.961 5.407 -22.253 1.00 81.06 177 PRO A O 1
ATOM 1456 N N . THR A 1 178 ? 30.422 5.983 -23.869 1.00 84.69 178 THR A N 1
ATOM 1457 C CA . THR A 1 178 ? 29.979 7.376 -24.053 1.00 84.69 178 THR A CA 1
ATOM 1458 C C . THR A 1 178 ? 28.468 7.513 -24.239 1.00 84.69 178 THR A C 1
ATOM 1460 O O . THR A 1 178 ? 27.872 8.441 -23.706 1.00 84.69 178 THR A O 1
ATOM 1463 N N . TYR A 1 179 ? 27.830 6.572 -24.940 1.00 86.69 179 TYR A N 1
ATOM 1464 C CA . TYR A 1 179 ? 26.392 6.628 -25.246 1.00 86.69 179 TYR A CA 1
ATOM 1465 C C . TYR A 1 179 ? 25.544 5.749 -24.322 1.00 86.69 179 TYR A C 1
ATOM 1467 O O . TYR A 1 179 ? 24.382 6.045 -24.058 1.00 86.69 179 TYR A O 1
ATOM 1475 N N . TRP A 1 180 ? 26.137 4.683 -23.784 1.00 92.31 180 TRP A N 1
ATOM 1476 C CA . TRP A 1 180 ? 25.456 3.770 -22.869 1.00 92.31 180 TRP A CA 1
ATOM 1477 C C . TRP A 1 180 ? 25.188 4.411 -21.509 1.00 92.31 180 TRP A C 1
ATOM 1479 O O . TRP A 1 180 ? 24.096 4.262 -20.967 1.00 92.31 180 TRP A O 1
ATOM 1489 N N . LYS A 1 181 ? 26.167 5.143 -20.961 1.00 90.56 181 LYS A N 1
ATOM 1490 C CA . LYS A 1 181 ? 26.064 5.730 -19.620 1.00 90.56 181 LYS A CA 1
ATOM 1491 C C . LYS A 1 181 ? 24.909 6.743 -19.505 1.00 90.56 181 LYS A C 1
ATOM 1493 O O . LYS A 1 181 ? 24.137 6.609 -18.557 1.00 90.56 181 LYS A O 1
ATOM 1498 N N . PRO A 1 182 ? 24.713 7.692 -20.443 1.00 91.56 182 PRO A N 1
ATOM 1499 C CA . PRO A 1 182 ? 23.552 8.582 -20.407 1.00 91.56 182 PRO A CA 1
ATOM 1500 C C . PRO A 1 182 ? 22.209 7.855 -20.479 1.00 91.56 182 PRO A C 1
ATOM 1502 O O . PRO A 1 182 ? 21.335 8.102 -19.650 1.00 91.56 182 PRO A O 1
ATOM 1505 N N . TYR A 1 183 ? 22.069 6.911 -21.415 1.00 94.56 183 TYR A N 1
ATOM 1506 C CA . TYR A 1 183 ? 20.859 6.099 -21.542 1.00 94.56 183 TYR A CA 1
ATOM 1507 C C . TYR A 1 183 ? 20.569 5.312 -20.254 1.00 94.56 183 TYR A C 1
ATOM 1509 O O . TYR A 1 183 ? 19.439 5.298 -19.772 1.00 94.56 183 TYR A O 1
ATOM 1517 N N . CYS A 1 184 ? 21.597 4.707 -19.649 1.00 93.81 184 CYS A N 1
ATOM 1518 C CA . CYS A 1 184 ? 21.464 4.006 -18.374 1.00 93.81 184 CYS A CA 1
ATOM 1519 C C . CYS A 1 184 ? 20.996 4.915 -17.254 1.00 93.81 184 CYS A C 1
ATOM 1521 O O . CYS A 1 184 ? 20.117 4.524 -16.500 1.00 93.81 184 CYS A O 1
ATOM 1523 N N . ASN A 1 185 ? 21.566 6.112 -17.131 1.00 92.94 185 ASN A N 1
ATOM 1524 C CA . ASN A 1 185 ? 21.181 7.040 -16.074 1.00 92.94 185 ASN A CA 1
ATOM 1525 C C . ASN A 1 185 ? 19.694 7.414 -16.177 1.00 92.94 185 ASN A C 1
ATOM 1527 O O . ASN A 1 185 ? 18.994 7.395 -15.164 1.00 92.94 185 ASN A O 1
ATOM 1531 N N . SER A 1 186 ? 19.210 7.688 -17.394 1.00 94.62 186 SER A N 1
ATOM 1532 C CA . SER A 1 186 ? 17.784 7.919 -17.664 1.00 94.62 186 SER A CA 1
ATOM 1533 C C . SER A 1 186 ? 16.944 6.688 -17.296 1.00 94.62 186 SER A C 1
ATOM 1535 O O . SER A 1 186 ? 16.020 6.783 -16.488 1.00 94.62 186 SER A O 1
ATOM 1537 N N . LEU A 1 187 ? 17.324 5.499 -17.773 1.00 95.69 187 LEU A N 1
ATOM 1538 C CA . LEU A 1 187 ? 16.592 4.265 -17.490 1.00 95.69 187 LEU A CA 1
ATOM 1539 C C . LEU A 1 187 ? 16.539 3.931 -15.988 1.00 95.69 187 LEU A C 1
ATOM 1541 O O . LEU A 1 187 ? 15.483 3.571 -15.474 1.00 95.69 187 LEU A O 1
ATOM 1545 N N . VAL A 1 188 ? 17.651 4.075 -15.266 1.00 95.00 188 VAL A N 1
ATOM 1546 C CA . VAL A 1 188 ? 17.732 3.839 -13.815 1.00 95.00 188 VAL A CA 1
ATOM 1547 C C . VAL A 1 188 ? 16.843 4.823 -13.055 1.00 95.00 188 VAL A C 1
ATOM 1549 O O . VAL A 1 188 ? 16.129 4.421 -12.137 1.00 95.00 188 VAL A O 1
ATOM 1552 N N . LYS A 1 189 ? 16.832 6.101 -13.455 1.00 95.50 189 LYS A N 1
ATOM 1553 C CA . LYS A 1 189 ? 15.935 7.110 -12.880 1.00 95.50 189 LYS A CA 1
ATOM 1554 C C . LYS A 1 189 ? 14.467 6.723 -13.079 1.00 95.50 189 LYS A C 1
ATOM 1556 O O . LYS A 1 189 ? 13.708 6.738 -12.113 1.00 95.50 189 LYS A O 1
ATOM 1561 N N . LEU A 1 190 ? 14.087 6.330 -14.295 1.00 95.25 190 LEU A N 1
ATOM 1562 C CA . LEU A 1 190 ? 12.724 5.905 -14.626 1.00 95.25 190 LEU A CA 1
ATOM 1563 C C . LEU A 1 190 ? 12.301 4.648 -13.846 1.00 95.25 190 LEU A C 1
ATOM 1565 O O . LEU A 1 190 ? 11.188 4.587 -13.325 1.00 95.25 190 LEU A O 1
ATOM 1569 N N . ILE A 1 191 ? 13.202 3.671 -13.695 1.00 94.69 191 ILE A N 1
ATOM 1570 C CA . ILE A 1 191 ? 12.984 2.463 -12.882 1.00 94.69 191 ILE A CA 1
ATOM 1571 C C . ILE A 1 191 ? 12.697 2.824 -11.418 1.00 94.69 191 ILE A C 1
ATOM 1573 O O . ILE A 1 191 ? 11.732 2.318 -10.844 1.00 94.69 191 ILE A O 1
ATOM 1577 N N . ASN A 1 192 ? 13.487 3.721 -10.822 1.00 93.12 192 ASN A N 1
ATOM 1578 C CA . ASN A 1 192 ? 13.298 4.142 -9.430 1.00 93.12 192 ASN A CA 1
ATOM 1579 C C . ASN A 1 192 ? 11.998 4.941 -9.235 1.00 93.12 192 ASN A C 1
ATOM 1581 O O . ASN A 1 192 ? 11.272 4.713 -8.276 1.00 93.12 192 ASN A O 1
ATOM 1585 N N . GLN A 1 193 ? 11.632 5.815 -10.174 1.00 94.38 193 GLN A N 1
ATOM 1586 C CA . GLN A 1 193 ? 10.342 6.515 -10.115 1.00 94.38 193 GLN A CA 1
ATOM 1587 C C . GLN A 1 193 ? 9.158 5.542 -10.191 1.00 94.38 193 GLN A C 1
ATOM 1589 O O . GLN A 1 193 ? 8.145 5.701 -9.505 1.00 94.38 193 GLN A O 1
ATOM 1594 N N . LYS A 1 194 ? 9.286 4.503 -11.021 1.00 92.50 194 LYS A N 1
ATOM 1595 C CA . LYS A 1 194 ? 8.260 3.474 -11.164 1.00 92.50 194 LYS A CA 1
ATOM 1596 C C . LYS A 1 194 ? 8.151 2.603 -9.908 1.00 92.50 194 LYS A C 1
ATOM 1598 O O . LYS A 1 194 ? 7.034 2.292 -9.505 1.00 92.50 194 LYS A O 1
ATOM 1603 N N . TYR A 1 195 ? 9.270 2.283 -9.254 1.00 92.50 195 TYR A N 1
ATOM 1604 C CA . TYR A 1 195 ? 9.286 1.645 -7.931 1.00 92.50 195 TYR A CA 1
ATOM 1605 C C . TYR A 1 195 ? 8.451 2.420 -6.911 1.00 92.50 195 TYR A C 1
ATOM 1607 O O . TYR A 1 195 ? 7.528 1.857 -6.321 1.00 92.50 195 TYR A O 1
ATOM 1615 N N . ASP A 1 196 ? 8.739 3.714 -6.749 1.00 92.88 196 ASP A N 1
ATOM 1616 C CA . ASP A 1 196 ? 8.048 4.564 -5.779 1.00 92.88 196 ASP A CA 1
ATOM 1617 C C . ASP A 1 196 ? 6.543 4.613 -6.072 1.00 92.88 196 ASP A C 1
ATOM 1619 O O . ASP A 1 1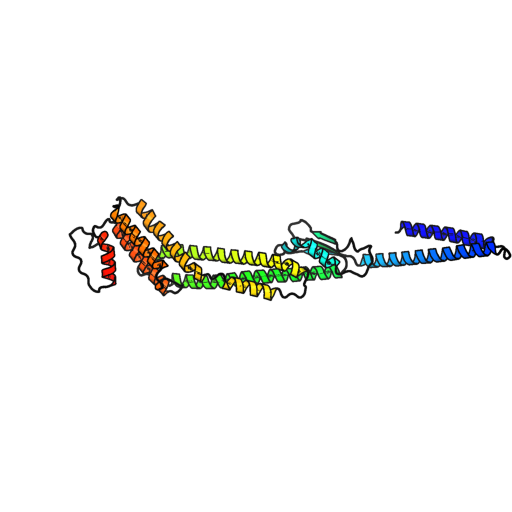96 ? 5.718 4.491 -5.163 1.00 92.88 196 ASP A O 1
ATOM 1623 N N . SER A 1 197 ? 6.172 4.691 -7.355 1.00 93.56 197 SER A N 1
ATOM 1624 C CA . SER A 1 197 ? 4.775 4.624 -7.795 1.00 93.56 197 SER A CA 1
ATOM 1625 C C . SER A 1 197 ? 4.098 3.306 -7.398 1.00 93.56 197 SER A C 1
ATOM 1627 O O . SER A 1 197 ? 2.996 3.323 -6.848 1.00 93.56 197 SER A O 1
ATOM 1629 N N . TYR A 1 198 ? 4.752 2.165 -7.625 1.00 92.00 198 TYR A N 1
ATOM 1630 C CA . TYR A 1 198 ? 4.232 0.839 -7.277 1.00 92.00 198 TYR A CA 1
ATOM 1631 C C . TYR A 1 198 ? 4.053 0.669 -5.765 1.00 92.00 198 TYR A C 1
ATOM 1633 O O . TYR A 1 198 ? 3.020 0.166 -5.320 1.00 92.00 198 TYR A O 1
ATOM 1641 N N . VAL A 1 199 ? 5.036 1.101 -4.970 1.00 93.50 199 VAL A N 1
ATOM 1642 C CA . VAL A 1 199 ? 4.959 1.076 -3.501 1.00 93.50 199 VAL A CA 1
ATOM 1643 C C . VAL A 1 199 ? 3.823 1.965 -3.011 1.00 93.50 199 VAL A C 1
ATOM 1645 O O . VAL A 1 199 ? 3.031 1.537 -2.173 1.00 93.50 199 VAL A O 1
ATOM 1648 N N . GLN A 1 200 ? 3.685 3.171 -3.559 1.00 94.75 200 GLN A N 1
ATOM 1649 C CA . GLN A 1 200 ? 2.636 4.094 -3.140 1.00 94.75 200 GLN A CA 1
ATOM 1650 C C . GLN A 1 200 ? 1.232 3.598 -3.509 1.00 94.75 200 GLN A C 1
ATOM 1652 O O . GLN A 1 200 ? 0.315 3.692 -2.691 1.00 94.75 200 GLN A O 1
ATOM 1657 N N . LYS A 1 201 ? 1.051 3.032 -4.709 1.00 94.50 201 LYS A N 1
ATOM 1658 C CA . LYS A 1 201 ? -0.216 2.406 -5.116 1.00 94.50 201 LYS A CA 1
ATOM 1659 C C . LYS A 1 201 ? -0.594 1.248 -4.190 1.00 94.50 201 LYS A C 1
ATOM 1661 O O . LYS A 1 201 ? -1.745 1.174 -3.760 1.00 94.50 201 LYS A O 1
ATOM 1666 N N . PHE A 1 202 ? 0.368 0.397 -3.828 1.00 95.81 202 PHE A N 1
ATOM 1667 C CA . PHE A 1 202 ? 0.121 -0.705 -2.900 1.00 95.81 202 PHE A CA 1
ATOM 1668 C C . PHE A 1 202 ? -0.265 -0.210 -1.501 1.00 95.81 202 PHE A C 1
ATOM 1670 O O . PHE A 1 202 ? -1.259 -0.670 -0.944 1.00 95.81 202 PHE A O 1
ATOM 1677 N N . LYS A 1 203 ? 0.444 0.795 -0.968 1.00 94.31 203 LYS A N 1
ATOM 1678 C CA . LYS A 1 203 ? 0.081 1.450 0.302 1.00 94.31 203 LYS A CA 1
ATOM 1679 C C . LYS A 1 203 ? -1.340 2.009 0.277 1.00 94.31 203 LYS A C 1
ATOM 1681 O O . LYS A 1 203 ? -2.087 1.853 1.235 1.00 94.31 203 LYS A O 1
ATOM 1686 N N . ASN A 1 204 ? -1.745 2.645 -0.821 1.00 94.00 204 ASN A N 1
ATOM 1687 C CA . ASN A 1 204 ? -3.110 3.153 -0.959 1.00 94.00 204 ASN A CA 1
ATOM 1688 C C . ASN A 1 204 ? -4.141 2.015 -0.950 1.00 94.00 204 ASN A C 1
ATOM 1690 O O . ASN A 1 204 ? -5.116 2.096 -0.208 1.00 94.00 204 ASN A O 1
ATOM 1694 N N . ARG A 1 205 ? -3.884 0.918 -1.675 1.00 93.94 205 ARG A N 1
ATOM 1695 C CA . ARG A 1 205 ? -4.738 -0.279 -1.628 1.00 93.94 205 ARG A CA 1
ATOM 1696 C C . ARG A 1 205 ? -4.850 -0.843 -0.210 1.00 93.94 205 ARG A C 1
ATOM 1698 O O . ARG A 1 205 ? -5.947 -1.171 0.224 1.00 93.94 205 ARG A O 1
ATOM 1705 N N . MET A 1 206 ? -3.743 -0.925 0.525 1.00 93.75 206 MET A N 1
ATOM 1706 C CA . MET A 1 206 ? -3.742 -1.409 1.908 1.00 93.75 206 MET A CA 1
ATOM 1707 C C . MET A 1 206 ? -4.483 -0.486 2.873 1.00 93.75 206 MET A C 1
ATOM 1709 O O . MET A 1 206 ? -5.191 -0.972 3.752 1.00 93.75 206 MET A O 1
ATOM 1713 N N . LYS A 1 207 ? -4.423 0.833 2.669 1.00 91.19 207 LYS A N 1
ATOM 1714 C CA . LYS A 1 207 ? -5.274 1.783 3.400 1.00 91.19 207 LYS A CA 1
ATOM 1715 C C . LYS A 1 207 ? -6.759 1.558 3.125 1.00 91.19 207 LYS A C 1
ATOM 1717 O O . LYS A 1 207 ? -7.565 1.683 4.045 1.00 91.19 207 LYS A O 1
ATOM 1722 N N . ASP A 1 208 ? -7.131 1.238 1.890 1.00 90.81 208 ASP A N 1
ATOM 1723 C CA . ASP A 1 208 ? -8.526 0.957 1.547 1.00 90.81 208 ASP A CA 1
ATOM 1724 C C . ASP A 1 208 ? -8.995 -0.386 2.120 1.00 90.81 208 ASP A C 1
ATOM 1726 O O . ASP A 1 208 ? -10.103 -0.464 2.647 1.00 90.81 208 ASP A O 1
ATOM 1730 N N . GLU A 1 209 ? -8.146 -1.416 2.121 1.00 91.25 209 GLU A N 1
ATOM 1731 C CA . GLU A 1 209 ? -8.437 -2.678 2.815 1.00 91.25 209 GLU A CA 1
ATOM 1732 C C . GLU A 1 209 ? -8.569 -2.484 4.329 1.00 91.25 209 GLU A C 1
ATOM 1734 O O . GLU A 1 209 ? -9.525 -2.971 4.929 1.00 91.25 209 GLU A O 1
ATOM 1739 N N . LEU A 1 210 ? -7.694 -1.687 4.949 1.00 90.94 210 LEU A N 1
ATOM 1740 C CA . LEU A 1 210 ? -7.809 -1.326 6.363 1.00 90.94 210 LEU A CA 1
ATOM 1741 C C . LEU A 1 210 ? -9.166 -0.675 6.669 1.00 90.94 210 LEU A C 1
ATOM 1743 O O . LEU A 1 210 ? -9.804 -1.017 7.663 1.00 90.94 210 LEU A O 1
ATOM 1747 N N . LYS A 1 211 ? -9.642 0.227 5.799 1.00 88.25 211 LYS A N 1
ATOM 1748 C CA . LYS A 1 211 ? -10.962 0.861 5.948 1.00 88.25 211 LYS A CA 1
ATOM 1749 C C . LYS A 1 211 ? -12.120 -0.128 5.852 1.00 88.25 211 LYS A C 1
ATOM 1751 O O . LYS A 1 211 ? -13.102 0.048 6.567 1.00 88.25 211 LYS A O 1
ATOM 1756 N N . LYS A 1 212 ? -12.022 -1.140 4.986 1.00 88.50 212 LYS A N 1
ATOM 1757 C CA . LYS A 1 212 ? -13.047 -2.190 4.855 1.00 88.50 212 LYS A CA 1
ATOM 1758 C C . LYS A 1 212 ? -13.066 -3.107 6.075 1.00 88.50 212 LYS A C 1
ATOM 1760 O O . LYS A 1 212 ? -14.133 -3.438 6.577 1.00 88.50 212 LYS A O 1
ATOM 1765 N N . LEU A 1 213 ? -11.887 -3.476 6.571 1.00 90.12 213 LEU A N 1
ATOM 1766 C CA . LEU A 1 213 ? -11.730 -4.395 7.699 1.00 90.12 213 LEU A CA 1
ATOM 1767 C C . LEU A 1 213 ? -11.982 -3.737 9.062 1.00 90.12 213 LEU A C 1
ATOM 1769 O O . LEU A 1 213 ? -12.153 -4.446 10.049 1.00 90.12 213 LEU A O 1
ATOM 1773 N N . LEU A 1 214 ? -12.035 -2.403 9.132 1.00 87.75 214 LEU A N 1
ATOM 1774 C CA . LEU A 1 214 ? -12.286 -1.647 10.364 1.00 87.75 214 LEU A CA 1
ATOM 1775 C C . LEU A 1 214 ? -13.582 -2.070 11.070 1.00 87.75 214 LEU A C 1
ATOM 1777 O O . LEU A 1 214 ? -13.577 -2.316 12.275 1.00 87.75 214 LEU A O 1
ATOM 1781 N N . ASP A 1 215 ? -14.684 -2.171 10.325 1.00 88.69 215 ASP A N 1
ATOM 1782 C CA . ASP A 1 215 ? -15.992 -2.499 10.904 1.00 88.69 215 ASP A CA 1
ATOM 1783 C C . ASP A 1 215 ? -16.017 -3.949 11.399 1.00 88.69 215 ASP A C 1
ATOM 1785 O O . ASP A 1 215 ? -16.433 -4.232 12.528 1.00 88.69 215 ASP A O 1
ATOM 1789 N N . THR A 1 216 ? -15.457 -4.851 10.594 1.00 88.69 216 THR A N 1
ATOM 1790 C CA . THR A 1 216 ? -15.281 -6.266 10.917 1.00 88.69 216 THR A CA 1
ATOM 1791 C C . THR A 1 216 ? -14.400 -6.468 12.150 1.00 88.69 216 THR A C 1
ATOM 1793 O O . THR A 1 216 ? -14.734 -7.255 13.032 1.00 88.69 216 THR A O 1
ATOM 1796 N N . CYS A 1 217 ? -13.317 -5.699 12.276 1.00 88.50 217 CYS A N 1
ATOM 1797 C CA . CYS A 1 217 ? -12.422 -5.714 13.432 1.00 88.50 217 CYS A CA 1
ATOM 1798 C C . CYS A 1 217 ? -13.144 -5.388 14.740 1.00 88.50 217 CYS A C 1
ATOM 1800 O O . CYS A 1 217 ? -12.777 -5.925 15.786 1.00 88.50 217 CYS A O 1
ATOM 1802 N N . ILE A 1 218 ? -14.167 -4.534 14.695 1.00 87.81 218 ILE A N 1
ATOM 1803 C CA . ILE A 1 218 ? -14.964 -4.168 15.866 1.00 87.81 218 ILE A CA 1
ATOM 1804 C C . ILE A 1 218 ? -16.009 -5.260 16.148 1.00 87.81 218 ILE A C 1
ATOM 1806 O O . ILE A 1 218 ? -16.084 -5.767 17.269 1.00 87.81 218 ILE A O 1
ATOM 1810 N N . GLN A 1 219 ? -16.766 -5.675 15.129 1.00 86.94 219 GLN A N 1
ATOM 1811 C CA . GLN A 1 219 ? -17.960 -6.515 15.290 1.00 86.94 219 GLN A CA 1
ATOM 1812 C C . GLN A 1 219 ? -17.696 -8.030 15.341 1.00 86.94 219 GLN A C 1
ATOM 1814 O O . GLN A 1 219 ? -18.465 -8.752 15.976 1.00 86.94 219 GLN A O 1
ATOM 1819 N N . HIS A 1 220 ? -16.628 -8.522 14.707 1.00 83.50 220 HIS A N 1
ATOM 1820 C CA . HIS A 1 220 ? -16.371 -9.952 14.505 1.00 83.50 220 HIS A CA 1
ATOM 1821 C C . HIS A 1 220 ? -15.040 -10.384 15.154 1.00 83.50 220 HIS A C 1
ATOM 1823 O O . HIS A 1 220 ? -13.985 -10.348 14.524 1.00 83.50 220 HIS A O 1
ATOM 1829 N N . PRO A 1 221 ? -15.050 -10.810 16.432 1.00 74.12 221 PRO A N 1
ATOM 1830 C CA . PRO A 1 221 ? -13.829 -11.115 17.188 1.00 74.12 221 PRO A CA 1
ATOM 1831 C C . PRO A 1 221 ? -13.064 -12.369 16.741 1.00 74.12 221 PRO A C 1
ATOM 1833 O O . PRO A 1 221 ? -11.932 -12.553 17.179 1.00 74.12 221 PRO A O 1
ATOM 1836 N N . MET A 1 222 ? -13.654 -13.215 15.892 1.00 72.38 222 MET A N 1
ATOM 1837 C CA . MET A 1 222 ? -13.067 -14.489 15.444 1.00 72.38 222 MET A CA 1
ATOM 1838 C C . MET A 1 222 ? -12.470 -14.436 14.032 1.00 72.38 222 MET A C 1
ATOM 1840 O O . MET A 1 222 ? -12.045 -15.466 13.514 1.00 72.38 222 MET A O 1
ATOM 1844 N N . GLU A 1 223 ? -12.462 -13.273 13.382 1.00 77.06 223 GLU A N 1
ATOM 1845 C CA . GLU A 1 223 ? -12.034 -13.188 11.988 1.00 77.06 223 GLU A CA 1
ATOM 1846 C C . GLU A 1 223 ? -10.506 -13.181 11.843 1.00 77.06 223 GLU A C 1
ATOM 1848 O O . GLU A 1 223 ? -9.798 -12.417 12.504 1.00 77.06 223 GLU A O 1
ATOM 1853 N N . ASP A 1 224 ? -9.987 -14.040 10.961 1.00 82.75 224 ASP A N 1
ATOM 1854 C CA . ASP A 1 224 ? -8.562 -14.088 10.637 1.00 82.75 224 ASP A CA 1
ATOM 1855 C C . ASP A 1 224 ? -8.221 -13.098 9.514 1.00 82.75 224 ASP A C 1
ATOM 1857 O O . ASP A 1 224 ? -8.171 -13.436 8.327 1.00 82.75 224 ASP A O 1
ATOM 1861 N N . PHE A 1 225 ? -7.937 -11.856 9.909 1.00 87.56 225 PHE A N 1
ATOM 1862 C CA . PHE A 1 225 ? -7.523 -10.789 8.993 1.00 87.56 225 PHE A CA 1
ATOM 1863 C C . PHE A 1 225 ? -6.237 -11.109 8.223 1.00 87.56 225 PHE A C 1
ATOM 1865 O O . PHE A 1 225 ? -6.022 -10.576 7.131 1.00 87.56 225 PHE A O 1
ATOM 1872 N N . ARG A 1 226 ? -5.392 -12.012 8.742 1.00 88.69 226 ARG A N 1
ATOM 1873 C CA . ARG A 1 226 ? -4.119 -12.356 8.104 1.00 88.69 226 ARG A CA 1
ATOM 1874 C C . ARG A 1 226 ? -4.351 -12.955 6.727 1.00 88.69 226 ARG A C 1
ATOM 1876 O O . ARG A 1 226 ? -3.647 -12.595 5.786 1.00 88.69 226 ARG A O 1
ATOM 1883 N N . LYS A 1 227 ? -5.325 -13.859 6.609 1.00 90.44 227 LYS A N 1
ATOM 1884 C CA . LYS A 1 227 ? -5.637 -14.519 5.341 1.00 90.44 227 LYS A CA 1
ATOM 1885 C C . LYS A 1 227 ? -6.102 -13.503 4.298 1.00 90.44 227 LYS A C 1
ATOM 1887 O O . LYS A 1 227 ? -5.547 -13.471 3.207 1.00 90.44 227 LYS A O 1
ATOM 1892 N N . VAL A 1 228 ? -7.019 -12.610 4.673 1.00 90.94 228 VAL A N 1
ATOM 1893 C CA . VAL A 1 228 ? -7.540 -11.557 3.784 1.00 90.94 228 VAL A CA 1
ATOM 1894 C C . VAL A 1 228 ? -6.420 -10.644 3.273 1.00 90.94 228 VAL A C 1
ATOM 1896 O O . VAL A 1 228 ? -6.347 -10.344 2.081 1.00 90.94 228 VAL A O 1
ATOM 1899 N N . ILE A 1 229 ? -5.502 -10.239 4.156 1.00 93.38 229 ILE A N 1
ATOM 1900 C CA . ILE A 1 229 ? -4.365 -9.383 3.791 1.00 93.38 229 ILE A CA 1
ATOM 1901 C C . ILE A 1 229 ? -3.385 -10.118 2.869 1.00 93.38 229 ILE A C 1
ATOM 1903 O O . ILE A 1 229 ? -2.916 -9.538 1.886 1.00 93.38 229 ILE A O 1
ATOM 1907 N N . ILE A 1 230 ? -3.078 -11.389 3.153 1.00 93.50 230 ILE A N 1
ATOM 1908 C CA . ILE A 1 230 ? -2.208 -12.216 2.304 1.00 93.50 230 ILE A CA 1
ATOM 1909 C C . ILE A 1 230 ? -2.819 -12.381 0.911 1.00 93.50 230 ILE A C 1
ATOM 1911 O O . ILE A 1 230 ? -2.115 -12.187 -0.081 1.00 93.50 230 ILE A O 1
ATOM 1915 N N . ASP A 1 231 ? -4.110 -12.693 0.830 1.00 93.25 231 ASP A N 1
ATOM 1916 C CA . ASP A 1 231 ? -4.815 -12.886 -0.436 1.00 93.25 231 ASP A CA 1
ATOM 1917 C C . ASP A 1 231 ? -4.823 -11.582 -1.249 1.00 93.25 231 ASP A C 1
ATOM 1919 O O . ASP A 1 231 ? -4.359 -11.565 -2.389 1.00 93.25 231 ASP A O 1
ATOM 1923 N N . SER A 1 232 ? -5.176 -10.449 -0.627 1.00 93.12 232 SER A N 1
ATOM 1924 C CA . SER A 1 232 ? -5.130 -9.130 -1.277 1.00 93.12 232 SER A CA 1
ATOM 1925 C C . SER A 1 232 ? -3.721 -8.739 -1.749 1.00 93.12 232 SER A C 1
ATOM 1927 O O . SER A 1 232 ? -3.566 -8.168 -2.834 1.00 93.12 232 SER A O 1
ATOM 1929 N N . THR A 1 233 ? -2.685 -9.083 -0.975 1.00 94.06 233 THR A N 1
ATOM 1930 C CA . THR A 1 233 ? -1.280 -8.876 -1.360 1.00 94.06 233 THR A CA 1
ATOM 1931 C C . THR A 1 233 ? -0.923 -9.715 -2.582 1.00 94.06 233 THR A C 1
ATOM 1933 O O . THR A 1 233 ? -0.403 -9.185 -3.561 1.00 94.06 233 THR A O 1
ATOM 1936 N N . ASN A 1 234 ? -1.222 -11.015 -2.556 1.00 93.56 234 ASN A N 1
ATOM 1937 C CA . ASN A 1 234 ? -0.930 -11.927 -3.658 1.00 93.56 234 ASN A CA 1
ATOM 1938 C C . ASN A 1 234 ? -1.666 -11.536 -4.941 1.00 93.56 234 ASN A C 1
ATOM 1940 O O . ASN A 1 234 ? -1.070 -11.584 -6.016 1.00 93.56 234 ASN A O 1
ATOM 1944 N N . ASP A 1 235 ? -2.923 -11.116 -4.834 1.00 93.75 235 ASP A N 1
ATOM 1945 C CA . ASP A 1 235 ? -3.716 -10.670 -5.976 1.00 93.75 235 ASP A CA 1
ATOM 1946 C C . ASP A 1 235 ? -3.136 -9.404 -6.600 1.00 93.75 235 ASP A C 1
ATOM 1948 O O . ASP A 1 235 ? -2.991 -9.330 -7.819 1.00 93.75 235 ASP A O 1
ATOM 1952 N N . TYR A 1 236 ? -2.726 -8.430 -5.779 1.00 92.81 236 TYR A N 1
ATOM 1953 C CA . TYR A 1 236 ? -2.054 -7.235 -6.288 1.00 92.81 236 TYR A CA 1
ATOM 1954 C C . TYR A 1 236 ? -0.732 -7.583 -6.979 1.00 92.81 236 TYR A C 1
ATOM 1956 O O . TYR A 1 236 ? -0.465 -7.116 -8.082 1.00 92.81 236 TYR A O 1
ATOM 1964 N N . MET A 1 237 ? 0.075 -8.451 -6.361 1.00 89.62 237 MET A N 1
ATOM 1965 C CA . MET A 1 237 ? 1.352 -8.893 -6.925 1.00 89.62 237 MET A CA 1
ATOM 1966 C C . MET A 1 237 ? 1.212 -9.642 -8.255 1.00 89.62 237 MET A C 1
ATOM 1968 O O . MET A 1 237 ? 2.145 -9.624 -9.054 1.00 89.62 237 MET A O 1
ATOM 1972 N N . LYS A 1 238 ? 0.091 -10.339 -8.472 1.00 88.38 238 LYS A N 1
ATOM 1973 C CA . LYS A 1 238 ? -0.212 -11.012 -9.742 1.00 88.38 238 LYS A CA 1
ATOM 1974 C C . LYS A 1 238 ? -0.698 -10.034 -10.808 1.00 88.38 238 LYS A C 1
ATOM 1976 O O . LYS A 1 238 ? -0.355 -10.212 -11.969 1.00 88.38 238 LYS A O 1
ATOM 1981 N N . ALA A 1 239 ? -1.510 -9.052 -10.420 1.00 87.12 239 ALA A N 1
ATOM 1982 C CA . ALA A 1 239 ? -2.103 -8.093 -11.348 1.00 87.12 239 ALA A CA 1
ATOM 1983 C C . ALA A 1 239 ? -1.094 -7.050 -11.853 1.00 87.12 239 ALA A C 1
ATOM 1985 O O . ALA A 1 239 ? -1.134 -6.674 -13.018 1.00 87.12 239 ALA A O 1
ATOM 1986 N N . GLU A 1 240 ? -0.192 -6.590 -10.987 1.00 82.38 240 GLU A N 1
ATOM 1987 C CA . GLU A 1 240 ? 0.753 -5.513 -11.289 1.00 82.38 240 GLU A CA 1
ATOM 1988 C C . GLU A 1 240 ? 2.179 -6.076 -11.311 1.00 82.38 240 GLU A C 1
ATOM 1990 O O . GLU A 1 240 ? 2.859 -6.135 -10.279 1.00 82.38 240 GLU A O 1
ATOM 1995 N N . THR A 1 241 ? 2.648 -6.511 -12.487 1.00 79.88 241 THR A N 1
ATOM 1996 C CA . THR A 1 241 ? 4.018 -7.020 -12.634 1.00 79.88 241 THR A CA 1
ATOM 1997 C C . THR A 1 241 ? 4.960 -5.961 -13.201 1.00 79.88 241 THR A C 1
ATOM 1999 O O . THR A 1 241 ? 4.766 -5.416 -14.283 1.00 79.88 241 THR A O 1
ATOM 2002 N N . PHE A 1 242 ? 6.046 -5.689 -12.472 1.00 79.62 242 PHE A N 1
ATOM 2003 C CA . PHE A 1 242 ? 7.037 -4.686 -12.876 1.00 79.62 242 PHE A CA 1
ATOM 2004 C C . PHE A 1 242 ? 7.675 -4.993 -14.243 1.00 79.62 242 PHE A C 1
ATOM 2006 O O . PHE A 1 242 ? 8.055 -4.079 -14.970 1.00 79.62 242 PHE A O 1
ATOM 2013 N N . SER A 1 243 ? 7.804 -6.276 -14.595 1.00 74.56 243 SER A N 1
ATOM 2014 C CA . SER A 1 243 ? 8.385 -6.723 -15.865 1.00 74.56 243 SER A CA 1
ATOM 2015 C C . SER A 1 243 ? 7.644 -6.189 -17.086 1.00 74.56 243 SER A C 1
ATOM 2017 O O . SER A 1 243 ? 8.297 -5.894 -18.086 1.00 74.56 243 SER A O 1
ATOM 2019 N N . ASP A 1 244 ? 6.323 -6.023 -16.992 1.00 77.50 244 ASP A N 1
ATOM 2020 C CA . ASP A 1 244 ? 5.495 -5.568 -18.113 1.00 77.50 244 ASP A CA 1
ATOM 2021 C C . ASP A 1 244 ? 5.806 -4.112 -18.479 1.00 77.50 244 ASP A C 1
ATOM 2023 O O . ASP A 1 244 ? 5.786 -3.723 -19.647 1.00 77.50 244 ASP A O 1
ATOM 2027 N N . ASP A 1 245 ? 6.190 -3.309 -17.485 1.00 88.19 245 ASP A N 1
ATOM 2028 C CA . ASP A 1 245 ? 6.524 -1.905 -17.682 1.00 88.19 245 ASP A CA 1
ATOM 2029 C C . ASP A 1 245 ? 7.939 -1.692 -18.238 1.00 88.19 245 ASP A C 1
ATOM 2031 O O . ASP A 1 245 ? 8.193 -0.649 -18.843 1.00 88.19 245 ASP A O 1
ATOM 2035 N N . VAL A 1 246 ? 8.872 -2.642 -18.083 1.00 90.19 246 VAL A N 1
ATOM 2036 C CA . VAL A 1 246 ? 10.294 -2.439 -18.437 1.00 90.19 246 VAL A CA 1
ATOM 2037 C C . VAL A 1 246 ? 10.482 -2.058 -19.906 1.00 90.19 246 VAL A C 1
ATOM 2039 O O . VAL A 1 246 ? 11.317 -1.206 -20.212 1.00 90.19 246 VAL A O 1
ATOM 2042 N N . GLU A 1 247 ? 9.686 -2.617 -20.816 1.00 89.94 247 GLU A N 1
ATOM 2043 C CA . GLU A 1 247 ? 9.748 -2.258 -22.238 1.00 89.94 247 GLU A CA 1
ATOM 2044 C C . GLU A 1 247 ? 9.343 -0.804 -22.487 1.00 89.94 247 GLU A C 1
ATOM 2046 O O . GLU A 1 247 ? 10.013 -0.079 -23.229 1.00 89.94 247 GLU A O 1
ATOM 2051 N N . SER A 1 248 ? 8.293 -0.341 -21.804 1.00 92.56 248 SER A N 1
ATOM 2052 C CA . SER A 1 248 ? 7.876 1.061 -21.872 1.00 92.56 248 SER A CA 1
ATOM 2053 C C . SER A 1 248 ? 8.955 1.998 -21.316 1.00 92.56 248 SER A C 1
ATOM 2055 O O . SER A 1 248 ? 9.210 3.061 -21.890 1.00 92.56 248 SER A O 1
ATOM 2057 N N . LEU A 1 249 ? 9.658 1.581 -20.255 1.00 95.12 249 LEU A N 1
ATOM 2058 C CA . LEU A 1 249 ? 10.746 2.356 -19.661 1.00 95.12 249 LEU A CA 1
ATOM 2059 C C . LEU A 1 249 ? 11.963 2.430 -20.589 1.00 95.12 249 LEU A C 1
ATOM 2061 O O . LEU A 1 249 ? 12.526 3.510 -20.746 1.00 95.12 249 LEU A O 1
ATOM 2065 N N . LYS A 1 250 ? 12.341 1.330 -21.259 1.00 95.12 250 LYS A N 1
ATOM 2066 C CA . LYS A 1 250 ? 13.411 1.332 -22.276 1.00 95.12 250 LYS A CA 1
ATOM 2067 C C . LYS A 1 250 ? 13.110 2.321 -23.403 1.00 95.12 250 LYS A C 1
ATOM 2069 O O . LYS A 1 250 ? 13.970 3.110 -23.786 1.00 95.12 250 LYS A O 1
ATOM 2074 N N . MET A 1 251 ? 11.880 2.301 -23.917 1.00 94.88 251 MET A N 1
ATOM 2075 C CA . MET A 1 251 ? 11.455 3.221 -24.974 1.00 94.88 251 MET A CA 1
ATOM 2076 C C . MET A 1 251 ? 11.463 4.679 -24.499 1.00 94.88 251 MET A C 1
ATOM 2078 O O . MET A 1 251 ? 11.911 5.570 -25.220 1.00 94.88 251 MET A O 1
ATOM 2082 N N . THR A 1 252 ? 11.009 4.926 -23.271 1.00 96.19 252 THR A N 1
ATOM 2083 C CA . THR A 1 252 ? 11.023 6.265 -22.668 1.00 96.19 252 THR A CA 1
ATOM 2084 C C . THR A 1 252 ? 12.456 6.774 -22.495 1.00 96.19 252 THR A C 1
ATOM 2086 O O . THR A 1 252 ? 12.758 7.882 -22.930 1.00 96.19 252 THR A O 1
ATOM 2089 N N . ALA A 1 253 ? 13.365 5.934 -21.991 1.00 96.56 253 ALA A N 1
ATOM 2090 C CA . ALA A 1 253 ? 14.785 6.260 -21.872 1.00 96.56 253 ALA A CA 1
ATOM 2091 C C . ALA A 1 253 ? 15.444 6.539 -23.232 1.00 96.56 253 ALA A C 1
ATOM 2093 O O . ALA A 1 253 ? 16.272 7.440 -23.355 1.00 96.56 253 ALA A O 1
ATOM 2094 N N . LEU A 1 254 ? 15.059 5.804 -24.284 1.00 96.12 254 LEU A N 1
ATOM 2095 C CA . LEU A 1 254 ? 15.543 6.060 -25.643 1.00 96.12 254 LEU A CA 1
ATOM 2096 C C . LEU A 1 254 ? 15.067 7.429 -26.149 1.00 96.12 254 LEU A C 1
ATOM 2098 O O . LEU A 1 254 ? 15.847 8.159 -26.757 1.00 96.12 254 LEU A O 1
ATOM 2102 N N . ASN A 1 255 ? 13.808 7.790 -25.897 1.00 95.94 255 ASN A N 1
ATOM 2103 C CA . ASN A 1 255 ? 13.274 9.096 -26.279 1.00 95.94 255 ASN A CA 1
ATOM 2104 C C . ASN A 1 255 ? 13.975 10.242 -25.537 1.00 95.94 255 ASN A C 1
ATOM 2106 O O . ASN A 1 255 ? 14.325 11.234 -26.176 1.00 95.94 255 ASN A O 1
ATOM 2110 N N . GLU A 1 256 ? 14.219 10.097 -24.230 1.00 95.44 256 GLU A N 1
ATOM 2111 C CA . GLU A 1 256 ? 14.995 11.071 -23.446 1.00 95.44 256 GLU A CA 1
ATOM 2112 C C . GLU A 1 256 ? 16.419 11.207 -23.999 1.00 95.44 256 GLU A C 1
ATOM 2114 O O . GLU A 1 256 ? 16.880 12.318 -24.260 1.00 95.44 256 GLU A O 1
ATOM 2119 N N . PHE A 1 257 ? 17.077 10.081 -24.292 1.00 95.19 257 PHE A N 1
ATOM 2120 C CA . PHE A 1 257 ? 18.405 10.072 -24.898 1.00 95.19 257 PHE A CA 1
ATOM 2121 C C . PHE A 1 257 ? 18.435 10.796 -26.253 1.00 95.19 257 PHE A C 1
ATOM 2123 O O . PHE A 1 257 ? 19.290 11.651 -26.475 1.00 95.19 257 PHE A O 1
ATOM 2130 N N . ILE A 1 258 ? 17.501 10.492 -27.162 1.00 93.50 258 ILE A N 1
ATOM 2131 C CA . ILE A 1 258 ? 17.406 11.159 -28.472 1.00 93.50 258 ILE A CA 1
ATOM 2132 C C . ILE A 1 258 ? 17.173 12.660 -28.287 1.00 93.50 258 ILE A C 1
ATOM 2134 O O . ILE A 1 258 ? 17.794 13.479 -28.965 1.00 93.50 258 ILE A O 1
ATOM 2138 N N . HIS A 1 259 ? 16.286 13.044 -27.372 1.00 92.25 259 HIS A N 1
ATOM 2139 C CA . HIS A 1 259 ? 16.006 14.449 -27.128 1.00 92.25 259 HIS A CA 1
ATOM 2140 C C . HIS A 1 259 ? 17.258 15.206 -26.676 1.00 92.25 259 HIS A C 1
ATOM 2142 O O . HIS A 1 259 ? 17.628 16.204 -27.298 1.00 92.25 259 HIS A O 1
ATOM 2148 N N . GLU A 1 260 ? 17.942 14.701 -25.651 1.00 89.75 260 GLU A N 1
ATOM 2149 C CA . GLU A 1 260 ? 19.106 15.362 -25.062 1.00 89.75 260 GLU A CA 1
ATOM 2150 C C . GLU A 1 260 ? 20.337 15.344 -25.975 1.00 89.75 260 GLU A C 1
ATOM 2152 O O . GLU A 1 260 ? 21.007 16.364 -26.139 1.00 89.75 260 GLU A O 1
ATOM 2157 N N . TYR A 1 261 ? 20.641 14.202 -26.594 1.00 87.38 261 TYR A N 1
ATOM 2158 C CA . TYR A 1 261 ? 21.918 13.997 -27.284 1.00 87.38 261 TYR A CA 1
ATOM 2159 C C . TYR A 1 261 ? 21.850 14.220 -28.795 1.00 87.38 261 TYR A C 1
ATOM 2161 O O . TYR A 1 261 ? 22.898 14.368 -29.419 1.00 87.38 261 TYR A O 1
ATOM 2169 N N . ILE A 1 262 ? 20.652 14.285 -29.383 1.00 87.00 262 ILE A N 1
ATOM 2170 C CA . ILE A 1 262 ? 20.468 14.565 -30.813 1.00 87.00 262 ILE A CA 1
ATOM 2171 C C . ILE A 1 262 ? 19.772 15.908 -31.000 1.00 87.00 262 ILE A C 1
ATOM 2173 O O . ILE A 1 262 ? 20.364 16.830 -31.555 1.00 87.00 262 ILE A O 1
ATOM 2177 N N . PHE A 1 263 ? 18.537 16.064 -30.517 1.00 85.75 263 PHE A N 1
ATOM 2178 C CA . PHE A 1 263 ? 17.750 17.257 -30.846 1.00 85.75 263 PHE A CA 1
ATOM 2179 C C . PHE A 1 263 ? 18.257 18.532 -30.164 1.00 85.75 263 PHE A C 1
ATOM 2181 O O . PHE A 1 263 ? 18.304 19.583 -30.805 1.00 85.75 263 PHE A O 1
ATOM 2188 N N . LEU A 1 264 ? 18.657 18.474 -28.889 1.00 82.19 264 LEU A N 1
ATOM 2189 C CA . LEU A 1 264 ? 19.235 19.647 -28.221 1.00 82.19 264 LEU A CA 1
ATOM 2190 C C . LEU A 1 264 ? 20.613 19.999 -28.787 1.00 82.19 264 LEU A C 1
ATOM 2192 O O . LEU A 1 264 ? 20.894 21.174 -29.017 1.00 82.19 264 LEU A O 1
ATOM 2196 N N . GLN A 1 265 ? 21.444 19.000 -29.086 1.00 78.75 265 GLN A N 1
ATOM 2197 C CA . GLN A 1 265 ? 22.758 19.232 -29.684 1.00 78.75 265 GLN A CA 1
ATOM 2198 C C . GLN A 1 265 ? 22.665 19.783 -31.115 1.00 78.75 265 GLN A C 1
ATOM 2200 O O . GLN A 1 265 ? 23.439 20.672 -31.470 1.00 78.75 265 GLN A O 1
ATOM 2205 N N . GLN A 1 266 ? 21.672 19.365 -31.905 1.00 75.00 266 GLN A N 1
ATOM 2206 C CA . GLN A 1 266 ? 21.411 19.922 -33.234 1.00 75.00 266 GLN A CA 1
ATOM 2207 C C . GLN A 1 266 ? 21.146 21.436 -33.190 1.00 75.00 266 GLN A C 1
ATOM 2209 O O . GLN A 1 266 ? 21.558 22.156 -34.091 1.00 75.00 266 GLN A O 1
ATOM 2214 N N . LYS A 1 267 ? 20.504 21.959 -32.137 1.00 73.00 267 LYS A N 1
ATOM 2215 C CA . LYS A 1 267 ? 20.288 23.413 -31.997 1.00 73.00 267 LYS A CA 1
ATOM 2216 C C . LYS A 1 267 ? 21.586 24.202 -31.799 1.00 73.00 267 LYS A C 1
ATOM 2218 O O . LYS A 1 267 ? 21.596 25.408 -32.014 1.00 73.00 267 LYS A O 1
ATOM 2223 N N . SER A 1 268 ? 22.660 23.536 -31.379 1.00 68.69 268 SER A N 1
ATOM 2224 C CA . SER A 1 268 ? 23.962 24.151 -31.101 1.00 68.69 268 SER A CA 1
ATOM 2225 C C . SER A 1 268 ? 24.956 24.069 -32.269 1.00 68.69 268 SER A C 1
ATOM 2227 O O . SER A 1 268 ? 26.094 24.524 -32.142 1.00 68.69 268 SER A O 1
ATOM 2229 N N . THR A 1 269 ? 24.561 23.501 -33.415 1.00 70.00 269 THR A N 1
ATOM 2230 C CA . THR A 1 269 ? 25.463 23.334 -34.561 1.00 70.00 269 THR A CA 1
ATOM 2231 C C . THR A 1 269 ? 25.675 24.635 -35.325 1.00 70.00 269 THR A C 1
ATOM 2233 O O . THR A 1 269 ? 24.732 25.362 -35.621 1.00 70.00 269 THR A O 1
ATOM 2236 N N . LYS A 1 270 ? 26.931 24.906 -35.703 1.00 68.31 270 LYS A N 1
ATOM 2237 C CA . LYS A 1 270 ? 27.321 26.114 -36.456 1.00 68.31 270 LYS A CA 1
ATOM 2238 C C . LYS A 1 270 ? 26.785 26.139 -37.892 1.00 68.31 270 LYS A C 1
ATOM 2240 O O . LYS A 1 270 ? 26.640 27.211 -38.469 1.00 68.31 270 LYS A O 1
ATOM 2245 N N . THR A 1 271 ? 26.528 24.973 -38.476 1.00 71.19 271 THR A N 1
ATOM 2246 C CA . THR A 1 271 ? 26.029 24.803 -39.844 1.00 71.19 271 THR A CA 1
ATOM 2247 C C . THR A 1 271 ? 24.558 24.402 -39.824 1.00 71.19 271 THR A C 1
ATOM 2249 O O . THR A 1 271 ? 24.142 23.578 -39.009 1.00 71.19 271 THR A O 1
ATOM 2252 N N . ILE A 1 272 ? 23.763 24.991 -40.722 1.00 74.94 272 ILE A N 1
ATOM 2253 C CA . ILE A 1 272 ? 22.349 24.639 -40.880 1.00 74.94 272 ILE A CA 1
ATOM 2254 C C . ILE A 1 272 ? 22.273 23.363 -41.735 1.00 74.94 272 ILE A C 1
ATOM 2256 O O . ILE A 1 272 ? 22.722 23.387 -42.883 1.00 74.94 272 ILE A O 1
ATOM 2260 N N . PRO A 1 273 ? 21.730 22.2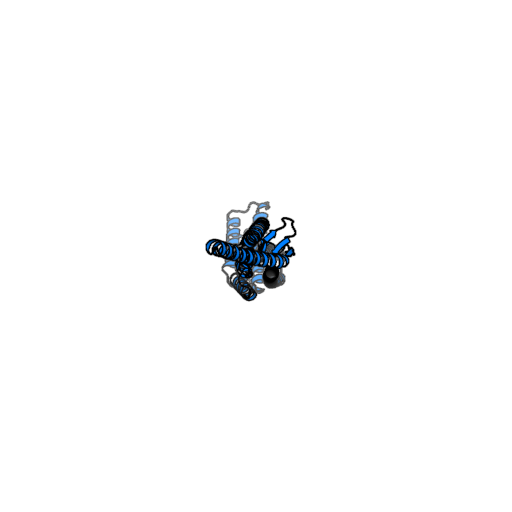52 -41.211 1.00 73.75 273 PRO A N 1
ATOM 2261 C CA . PRO A 1 273 ? 21.610 21.007 -41.962 1.00 73.75 273 PRO A CA 1
ATOM 2262 C C . PRO A 1 273 ? 20.613 21.133 -43.121 1.00 73.75 273 PRO A C 1
ATOM 2264 O O . PRO A 1 273 ? 19.606 21.838 -43.020 1.00 73.75 273 PRO A O 1
ATOM 2267 N N . THR A 1 274 ? 20.855 20.404 -44.215 1.00 78.88 274 THR A N 1
ATOM 2268 C CA . THR A 1 274 ? 19.902 20.347 -45.337 1.00 78.88 274 THR A CA 1
ATOM 2269 C C . THR A 1 274 ? 18.606 19.631 -44.933 1.00 78.88 274 THR A C 1
ATOM 2271 O O . THR A 1 274 ? 18.585 18.787 -44.030 1.00 78.88 274 THR A O 1
ATOM 2274 N N . LYS A 1 275 ? 17.501 19.934 -45.633 1.00 80.06 275 LYS A N 1
ATOM 2275 C CA . LYS A 1 275 ? 16.208 19.256 -45.417 1.00 80.06 275 LYS A CA 1
ATOM 2276 C C . LYS A 1 275 ? 16.306 17.743 -45.638 1.00 80.06 275 LYS A C 1
ATOM 2278 O O . LYS A 1 275 ? 15.690 16.979 -44.900 1.00 80.06 275 LYS A O 1
ATOM 2283 N N . GLU A 1 276 ? 17.095 17.317 -46.622 1.00 78.12 276 GLU A N 1
ATOM 2284 C CA . GLU A 1 276 ? 17.345 15.904 -46.921 1.00 78.12 276 GLU A CA 1
ATOM 2285 C C . GLU A 1 276 ? 18.089 15.214 -45.777 1.00 78.12 276 GLU A C 1
ATOM 2287 O O . GLU A 1 276 ? 17.631 14.180 -45.288 1.00 78.12 276 GLU A O 1
ATOM 2292 N N . SER A 1 277 ? 19.163 15.831 -45.272 1.00 74.44 277 SER A N 1
ATOM 2293 C CA . SER A 1 277 ? 19.922 15.293 -44.145 1.00 74.44 277 SER A CA 1
ATOM 2294 C C . SER A 1 277 ? 19.061 15.180 -42.881 1.00 74.44 277 SER A C 1
ATOM 2296 O O . SER A 1 277 ? 19.110 14.178 -42.167 1.00 74.44 277 SER A O 1
ATOM 2298 N N . ALA A 1 278 ? 18.216 16.182 -42.613 1.00 82.06 278 ALA A N 1
ATOM 2299 C CA . ALA A 1 27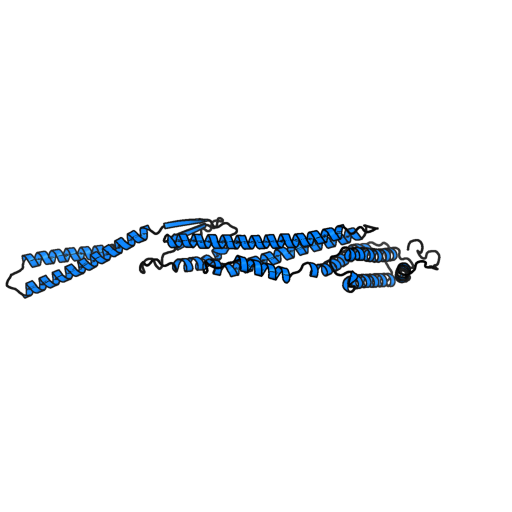8 ? 17.289 16.156 -41.482 1.00 82.06 278 ALA A CA 1
ATOM 2300 C C . ALA A 1 278 ? 16.214 15.063 -41.638 1.00 82.06 278 ALA A C 1
ATOM 2302 O O . ALA A 1 278 ? 15.891 14.363 -40.677 1.00 82.06 278 ALA A O 1
ATOM 2303 N N . SER A 1 279 ? 15.689 14.879 -42.853 1.00 83.69 279 SER A N 1
ATOM 2304 C CA . SER A 1 279 ? 14.723 13.821 -43.173 1.00 83.69 279 SER A CA 1
ATOM 2305 C C . SER A 1 279 ? 15.316 12.424 -42.964 1.00 83.69 279 SER A C 1
ATOM 2307 O O . SER A 1 279 ? 14.706 11.579 -42.306 1.00 83.69 279 SER A O 1
ATOM 2309 N N . ALA A 1 280 ? 16.539 12.188 -43.445 1.00 81.19 280 ALA A N 1
ATOM 2310 C CA . ALA A 1 280 ? 17.227 10.911 -43.280 1.00 81.19 280 ALA A CA 1
ATOM 2311 C C . ALA A 1 280 ? 17.569 10.604 -41.809 1.00 81.19 280 ALA A C 1
ATOM 2313 O O . ALA A 1 280 ? 17.360 9.469 -41.370 1.00 81.19 280 ALA A O 1
ATOM 2314 N N . LEU A 1 281 ? 17.991 11.600 -41.016 1.00 85.44 281 LEU A N 1
ATOM 2315 C CA . LEU A 1 281 ? 18.183 11.434 -39.569 1.00 85.44 281 LEU A CA 1
ATOM 2316 C C . LEU A 1 281 ? 16.875 11.033 -38.867 1.00 85.44 281 LEU A C 1
ATOM 2318 O O . LEU A 1 281 ? 16.854 10.063 -38.110 1.00 85.44 281 LEU A O 1
ATOM 2322 N N . ASN A 1 282 ? 15.771 11.727 -39.155 1.00 88.88 282 ASN A N 1
ATOM 2323 C CA . ASN A 1 282 ? 14.466 11.413 -38.568 1.00 88.88 282 ASN A CA 1
ATOM 2324 C C . ASN A 1 282 ? 13.975 10.015 -38.969 1.00 88.88 282 ASN A C 1
ATOM 2326 O O . ASN A 1 282 ? 13.517 9.254 -38.117 1.00 88.88 282 ASN A O 1
ATOM 2330 N N . LYS A 1 283 ? 14.136 9.627 -40.240 1.00 88.12 283 LYS A N 1
ATOM 2331 C CA . LYS A 1 283 ? 13.804 8.274 -40.712 1.00 88.12 283 LYS A CA 1
ATOM 2332 C C . LYS A 1 283 ? 14.610 7.203 -39.970 1.00 88.12 283 LYS A C 1
ATOM 2334 O O . LYS A 1 283 ? 14.074 6.143 -39.635 1.00 88.12 283 LYS A O 1
ATOM 2339 N N . HIS A 1 284 ? 15.882 7.469 -39.684 1.00 87.31 284 HIS A N 1
ATOM 2340 C CA . HIS A 1 284 ? 16.706 6.553 -38.905 1.00 87.31 284 HIS A CA 1
ATOM 2341 C C . HIS A 1 284 ? 16.267 6.468 -37.444 1.00 87.31 284 HIS A C 1
ATOM 2343 O O . HIS A 1 284 ? 16.124 5.362 -36.931 1.00 87.31 284 HIS A O 1
ATOM 2349 N N . ILE A 1 285 ? 15.988 7.603 -36.797 1.00 92.62 285 ILE A N 1
ATOM 2350 C CA . ILE A 1 285 ? 15.435 7.643 -35.437 1.00 92.62 285 ILE A CA 1
ATOM 2351 C C . ILE A 1 285 ? 14.168 6.785 -35.352 1.00 92.62 285 ILE A C 1
ATOM 2353 O O . ILE A 1 285 ? 14.046 5.945 -34.461 1.00 92.62 285 ILE A O 1
ATOM 2357 N N . GLU A 1 286 ? 13.253 6.927 -36.310 1.00 93.50 286 GLU A N 1
ATOM 2358 C CA . GLU A 1 286 ? 12.035 6.117 -36.348 1.00 93.50 286 GLU A CA 1
ATOM 2359 C C . GLU A 1 286 ? 12.324 4.631 -36.597 1.00 93.50 286 GLU A C 1
ATOM 2361 O O . GLU A 1 286 ? 11.688 3.765 -36.000 1.00 93.50 286 GLU A O 1
ATOM 2366 N N . THR A 1 287 ? 13.325 4.297 -37.412 1.00 91.38 287 THR A N 1
ATOM 2367 C CA . THR A 1 287 ? 13.767 2.903 -37.603 1.00 91.38 287 THR A CA 1
ATOM 2368 C C . THR A 1 287 ? 14.305 2.304 -36.303 1.00 91.38 287 THR A C 1
ATOM 2370 O O . THR A 1 287 ? 13.963 1.178 -35.941 1.00 91.38 287 THR A O 1
ATOM 2373 N N . VAL A 1 288 ? 15.107 3.070 -35.567 1.00 92.12 288 VAL A N 1
ATOM 2374 C CA . VAL A 1 288 ? 15.676 2.691 -34.271 1.00 92.12 288 VAL A CA 1
ATOM 2375 C C . VAL A 1 288 ? 14.570 2.450 -33.235 1.00 92.12 288 VAL A C 1
ATOM 2377 O O . VAL A 1 288 ? 14.538 1.392 -32.605 1.00 92.12 288 VAL A O 1
ATOM 2380 N N . LYS A 1 289 ? 13.607 3.371 -33.123 1.00 94.12 289 LYS A N 1
ATOM 2381 C CA . LYS A 1 289 ? 12.427 3.226 -32.253 1.00 94.12 289 LYS A CA 1
ATOM 2382 C C . LYS A 1 289 ? 11.577 2.007 -32.615 1.00 94.12 289 LYS A C 1
ATOM 2384 O O . LYS A 1 289 ? 11.182 1.234 -31.740 1.00 94.12 289 LYS A O 1
ATOM 2389 N N . ASN A 1 290 ? 11.312 1.807 -33.906 1.00 93.06 290 ASN A N 1
ATOM 2390 C CA . ASN A 1 290 ? 10.570 0.643 -34.392 1.00 93.06 290 ASN A CA 1
ATOM 2391 C C . ASN A 1 290 ? 11.309 -0.664 -34.085 1.00 93.06 290 ASN A C 1
ATOM 2393 O O . ASN A 1 290 ? 10.673 -1.647 -33.722 1.00 93.06 290 ASN A O 1
ATOM 2397 N N . THR A 1 291 ? 12.639 -0.673 -34.188 1.00 92.00 291 THR A N 1
ATOM 2398 C CA . THR A 1 291 ? 13.451 -1.852 -33.868 1.00 92.00 291 THR A CA 1
ATOM 2399 C C . THR A 1 291 ? 13.335 -2.199 -32.387 1.00 92.00 291 THR A C 1
ATOM 2401 O O . THR A 1 291 ? 13.031 -3.341 -32.065 1.00 92.00 291 THR A O 1
ATOM 2404 N N . LEU A 1 292 ? 13.488 -1.215 -31.493 1.00 91.56 292 LEU A N 1
ATOM 2405 C CA . LEU A 1 292 ? 13.378 -1.435 -30.048 1.00 91.56 292 LEU A CA 1
ATOM 2406 C C . LEU A 1 292 ? 11.990 -1.953 -29.627 1.00 91.56 292 LEU A C 1
ATOM 2408 O O . LEU A 1 292 ? 11.889 -2.761 -28.713 1.00 91.56 292 LEU A O 1
ATOM 2412 N N . THR A 1 293 ? 10.922 -1.495 -30.285 1.00 89.44 293 THR A N 1
ATOM 2413 C CA . THR A 1 293 ? 9.534 -1.819 -29.903 1.00 89.44 293 THR A CA 1
ATOM 2414 C C . THR A 1 293 ? 8.995 -3.098 -30.545 1.00 89.44 293 THR A C 1
ATOM 2416 O O . THR A 1 293 ? 8.276 -3.865 -29.899 1.00 89.44 293 THR A O 1
ATOM 2419 N N . LYS A 1 294 ? 9.304 -3.337 -31.825 1.00 89.62 294 LYS A N 1
ATOM 2420 C CA . LYS A 1 294 ? 8.706 -4.428 -32.610 1.00 89.62 294 LYS A CA 1
ATOM 2421 C C . LYS A 1 294 ? 9.550 -5.697 -32.616 1.00 89.62 294 LYS A C 1
ATOM 2423 O O . LYS A 1 294 ? 8.980 -6.777 -32.750 1.00 89.62 294 LYS A O 1
ATOM 2428 N N . ASN A 1 295 ? 10.872 -5.597 -32.467 1.00 90.56 295 ASN A N 1
ATOM 2429 C CA . ASN A 1 295 ? 11.739 -6.771 -32.495 1.00 90.56 295 ASN A CA 1
ATOM 2430 C C . ASN A 1 295 ? 11.698 -7.516 -31.145 1.00 90.56 295 ASN A C 1
ATOM 2432 O O . ASN A 1 295 ? 11.924 -6.932 -30.086 1.00 90.56 295 ASN A O 1
ATOM 2436 N N . ALA A 1 296 ? 11.413 -8.820 -31.198 1.00 89.25 296 ALA A N 1
ATOM 2437 C CA . ALA A 1 296 ? 11.342 -9.696 -30.034 1.00 89.25 296 ALA A CA 1
ATOM 2438 C C . ALA A 1 296 ? 12.675 -9.807 -29.277 1.00 89.25 296 ALA A C 1
ATOM 2440 O O . ALA A 1 296 ? 12.653 -9.931 -28.057 1.00 89.25 296 ALA A O 1
ATOM 2441 N N . ASP A 1 297 ? 13.815 -9.674 -29.959 1.00 90.94 297 ASP A N 1
ATOM 2442 C CA . ASP A 1 297 ? 15.147 -9.796 -29.347 1.00 90.94 297 ASP A CA 1
ATOM 2443 C C . ASP A 1 297 ? 15.442 -8.695 -28.317 1.00 90.94 297 ASP A C 1
ATOM 2445 O O . ASP A 1 297 ? 16.324 -8.838 -27.472 1.00 90.94 297 ASP A O 1
ATOM 2449 N N . TYR A 1 298 ? 14.709 -7.581 -28.373 1.00 89.25 298 TYR A N 1
ATOM 2450 C CA . TYR A 1 298 ? 14.863 -6.468 -27.438 1.00 89.25 298 TYR A CA 1
ATOM 2451 C C . TYR A 1 298 ? 13.933 -6.583 -26.221 1.00 89.25 298 TYR A C 1
ATOM 2453 O O . TYR A 1 298 ? 14.117 -5.840 -25.249 1.00 89.25 298 TYR A O 1
ATOM 2461 N N . LYS A 1 299 ? 12.973 -7.522 -26.245 1.00 88.94 299 LYS A N 1
ATOM 2462 C CA . LYS A 1 299 ? 11.949 -7.690 -25.208 1.00 88.94 299 LYS A CA 1
ATOM 2463 C C . LYS A 1 299 ? 12.446 -8.536 -24.043 1.00 88.94 299 LYS A C 1
ATOM 2465 O O . LYS A 1 299 ? 12.998 -9.608 -24.229 1.00 88.94 299 LYS A O 1
ATOM 2470 N N . GLY A 1 300 ? 12.153 -8.099 -22.825 1.00 88.94 300 GLY A N 1
ATOM 2471 C CA . GLY A 1 300 ? 12.441 -8.784 -21.571 1.00 88.94 300 GLY A CA 1
ATOM 2472 C C . GLY A 1 300 ? 13.623 -8.188 -20.807 1.00 88.94 300 GLY A C 1
ATOM 2473 O O . GLY A 1 300 ? 14.298 -7.260 -21.249 1.00 88.94 300 GLY A O 1
ATOM 2474 N N . CYS A 1 301 ? 13.940 -8.780 -19.659 1.00 90.06 301 CYS A N 1
ATOM 2475 C CA . CYS A 1 301 ? 14.874 -8.207 -18.680 1.00 90.06 301 CYS A CA 1
ATOM 2476 C C . CYS A 1 301 ? 16.254 -8.889 -18.624 1.00 90.06 301 CYS A C 1
ATOM 2478 O O . CYS A 1 301 ? 16.997 -8.678 -17.670 1.00 90.06 301 CYS A O 1
ATOM 2480 N N . GLU A 1 302 ? 16.608 -9.725 -19.600 1.00 91.69 302 GLU A N 1
ATOM 2481 C CA . GLU A 1 302 ? 17.884 -10.449 -19.617 1.00 91.69 302 GLU A CA 1
ATOM 2482 C C . GLU A 1 302 ? 19.055 -9.590 -20.109 1.00 91.69 302 GLU A C 1
ATOM 2484 O O . GLU A 1 302 ? 18.885 -8.644 -20.879 1.00 91.69 302 GLU A O 1
ATOM 2489 N N . LEU A 1 303 ? 20.278 -9.978 -19.725 1.00 92.31 303 LEU A N 1
ATOM 2490 C CA . LEU A 1 303 ? 21.515 -9.290 -20.114 1.00 92.31 303 LEU A CA 1
ATOM 2491 C C . LEU A 1 303 ? 21.638 -9.106 -21.633 1.00 92.31 303 LEU A C 1
ATOM 2493 O O . LEU A 1 303 ? 22.014 -8.026 -22.087 1.00 92.31 303 LEU A O 1
ATOM 2497 N N . LYS A 1 304 ? 21.278 -10.136 -22.410 1.00 92.81 304 LYS A N 1
ATOM 2498 C CA . LYS A 1 304 ? 21.356 -10.117 -23.877 1.00 92.81 304 LYS A CA 1
ATOM 2499 C C . LYS A 1 304 ? 20.500 -9.002 -24.492 1.00 92.81 304 LYS A C 1
ATOM 2501 O O . LYS A 1 304 ? 20.953 -8.322 -25.406 1.00 92.81 304 LYS A O 1
ATOM 2506 N N . HIS A 1 305 ? 19.318 -8.735 -23.932 1.00 92.38 305 HIS A N 1
ATOM 2507 C CA . HIS A 1 305 ? 18.422 -7.690 -24.433 1.00 92.38 305 HIS A CA 1
ATOM 2508 C C . HIS A 1 305 ? 19.039 -6.301 -24.238 1.00 92.38 305 HIS A C 1
ATOM 2510 O O . HIS A 1 305 ? 19.018 -5.470 -25.142 1.00 92.38 305 HIS A O 1
ATOM 2516 N N . PHE A 1 306 ? 19.664 -6.054 -23.081 1.00 93.50 306 PHE A N 1
ATOM 2517 C CA . PHE A 1 306 ? 20.340 -4.781 -22.820 1.00 93.50 306 PHE A CA 1
ATOM 2518 C C . PHE A 1 306 ? 21.628 -4.609 -23.635 1.00 93.50 306 PHE A C 1
ATOM 2520 O O . PHE A 1 306 ? 21.930 -3.499 -24.073 1.00 93.50 306 PHE A O 1
ATOM 2527 N N . GLN A 1 307 ? 22.364 -5.690 -23.906 1.00 91.75 307 GLN A N 1
ATOM 2528 C CA . GLN A 1 307 ? 23.532 -5.652 -24.794 1.00 91.75 307 GLN A CA 1
ATOM 2529 C C . GLN A 1 307 ? 23.159 -5.232 -26.224 1.00 91.75 307 GLN A C 1
ATOM 2531 O O . GLN A 1 307 ? 23.890 -4.459 -26.845 1.00 91.75 307 GLN A O 1
ATOM 2536 N N . LEU A 1 308 ? 22.007 -5.672 -26.738 1.00 91.12 308 LEU A N 1
ATOM 2537 C CA . LEU A 1 308 ? 21.529 -5.263 -28.062 1.00 91.12 308 LEU A CA 1
ATOM 2538 C C . LEU A 1 308 ? 21.209 -3.764 -28.130 1.00 91.12 308 LEU A C 1
ATOM 2540 O O . LEU A 1 308 ? 21.482 -3.127 -29.152 1.00 91.12 308 LEU A O 1
ATOM 2544 N N . ILE A 1 309 ? 20.712 -3.169 -27.041 1.00 93.00 309 ILE A N 1
ATOM 2545 C CA . ILE A 1 309 ? 20.435 -1.725 -26.968 1.00 93.00 309 ILE A CA 1
ATOM 2546 C C . ILE A 1 309 ? 21.719 -0.907 -27.150 1.00 93.00 309 ILE A C 1
ATOM 2548 O O . ILE A 1 309 ? 21.702 0.094 -27.861 1.00 93.00 309 ILE A O 1
ATOM 2552 N N . VAL A 1 310 ? 22.856 -1.355 -26.603 1.00 91.00 310 VAL A N 1
ATOM 2553 C CA . VAL A 1 310 ? 24.157 -0.689 -26.810 1.00 91.00 310 VAL A CA 1
ATOM 2554 C C . VAL A 1 310 ? 24.474 -0.545 -28.297 1.00 91.00 310 VAL A C 1
ATOM 2556 O O . VAL A 1 310 ? 24.842 0.540 -28.748 1.00 91.00 310 VAL A O 1
ATOM 2559 N N . SER A 1 311 ? 24.324 -1.628 -29.063 1.00 86.69 311 SER A N 1
ATOM 2560 C CA . SER A 1 311 ? 24.623 -1.622 -30.501 1.00 86.69 311 SER A CA 1
ATOM 2561 C C . SER A 1 311 ? 23.703 -0.672 -31.276 1.00 86.69 311 SER A C 1
ATOM 2563 O O . SER A 1 311 ? 24.132 0.015 -32.204 1.00 86.69 311 SER A O 1
ATOM 2565 N N . LEU A 1 312 ? 22.448 -0.579 -30.843 1.00 90.50 312 LEU A N 1
ATOM 2566 C CA . LEU A 1 312 ? 21.432 0.284 -31.425 1.00 90.50 312 LEU A CA 1
ATOM 2567 C C . LEU A 1 312 ? 21.722 1.768 -31.138 1.00 90.50 312 LEU A C 1
ATOM 2569 O O . LEU A 1 312 ? 21.668 2.582 -32.059 1.00 90.50 312 LEU A O 1
ATOM 2573 N N . LEU A 1 313 ? 22.146 2.108 -29.916 1.00 91.88 313 LEU A N 1
ATOM 2574 C CA . LEU A 1 313 ? 22.610 3.457 -29.569 1.00 91.88 313 LEU A CA 1
ATOM 2575 C C . LEU A 1 313 ? 23.872 3.850 -30.349 1.00 91.88 313 LEU A C 1
ATOM 2577 O O . LEU A 1 313 ? 23.979 4.980 -30.817 1.00 91.88 313 LEU A O 1
ATOM 2581 N N . GLN A 1 314 ? 24.820 2.927 -30.530 1.00 86.62 314 GLN A N 1
ATOM 2582 C CA . GLN A 1 314 ? 26.030 3.190 -31.315 1.00 86.62 314 GLN A CA 1
ATOM 2583 C C . GLN A 1 314 ? 25.703 3.518 -32.774 1.00 86.62 314 GLN A C 1
ATOM 2585 O O . GLN A 1 314 ? 26.214 4.504 -33.295 1.00 86.62 314 GLN A O 1
ATOM 2590 N N . ARG A 1 315 ? 24.822 2.743 -33.419 1.00 85.38 315 ARG A N 1
ATOM 2591 C CA . ARG A 1 315 ? 24.385 3.004 -34.803 1.00 85.38 315 ARG A CA 1
ATOM 2592 C C . ARG A 1 315 ? 23.709 4.367 -34.939 1.00 85.38 315 ARG A C 1
ATOM 2594 O O . ARG A 1 315 ? 24.061 5.129 -35.836 1.00 85.38 315 ARG A O 1
ATOM 2601 N N . LEU A 1 316 ? 22.811 4.682 -34.005 1.00 89.50 316 LEU A N 1
ATOM 2602 C CA . LEU A 1 316 ? 22.135 5.973 -33.942 1.00 89.50 316 LEU A CA 1
ATOM 2603 C C . LEU A 1 316 ? 23.141 7.128 -33.847 1.00 89.50 316 LEU A C 1
ATOM 2605 O O . LEU A 1 316 ? 23.045 8.104 -34.592 1.00 89.50 316 LEU A O 1
ATOM 2609 N N . MET A 1 317 ? 24.132 7.002 -32.962 1.00 88.00 317 MET A N 1
ATOM 2610 C CA . MET A 1 317 ? 25.126 8.050 -32.761 1.00 88.00 317 MET A CA 1
ATOM 2611 C C . MET A 1 317 ? 26.101 8.164 -33.929 1.00 88.00 317 MET A C 1
ATOM 2613 O O . MET A 1 317 ? 26.413 9.288 -34.302 1.00 88.00 317 MET A O 1
ATOM 2617 N N . ILE A 1 318 ? 26.539 7.065 -34.551 1.00 82.44 318 ILE A N 1
ATOM 2618 C CA . ILE A 1 318 ? 27.377 7.120 -35.763 1.00 82.44 318 ILE A CA 1
ATOM 2619 C C . ILE A 1 318 ? 26.670 7.938 -36.844 1.00 82.44 318 ILE A C 1
ATOM 2621 O O . ILE A 1 318 ? 27.244 8.896 -37.361 1.00 82.44 318 ILE A O 1
ATOM 2625 N N . LEU A 1 319 ? 25.397 7.629 -37.120 1.00 80.69 319 LEU A N 1
ATOM 2626 C CA . LEU A 1 319 ? 24.639 8.374 -38.118 1.00 80.69 319 LEU A CA 1
ATOM 2627 C C . LEU A 1 319 ? 24.489 9.848 -37.723 1.00 80.69 319 LEU A C 1
ATOM 2629 O O . LEU A 1 319 ? 24.682 10.732 -38.555 1.00 80.69 319 LEU A O 1
ATOM 2633 N N . TYR A 1 320 ? 24.207 10.133 -36.452 1.00 85.12 320 TYR A N 1
ATOM 2634 C CA . TYR A 1 320 ? 24.131 11.509 -35.971 1.00 85.12 320 TYR A CA 1
ATOM 2635 C C . TYR A 1 320 ? 25.457 12.279 -36.132 1.00 85.12 320 TYR A C 1
ATOM 2637 O O . TYR A 1 320 ? 25.446 13.440 -36.529 1.00 85.12 320 TYR A O 1
ATOM 2645 N N . HIS A 1 321 ? 26.616 11.650 -35.922 1.00 79.00 321 HIS A N 1
ATOM 2646 C CA . HIS A 1 321 ? 27.906 12.309 -36.165 1.00 79.00 321 HIS A CA 1
ATOM 2647 C C . HIS A 1 321 ? 28.132 12.574 -37.661 1.00 79.00 321 HIS A C 1
ATOM 2649 O O . HIS A 1 321 ? 28.590 13.657 -38.026 1.00 79.00 321 HIS A O 1
ATOM 2655 N N . CYS A 1 322 ? 27.747 11.647 -38.544 1.00 75.44 322 CYS A N 1
ATOM 2656 C CA . CYS A 1 322 ? 27.779 11.891 -39.989 1.00 75.44 322 CYS A CA 1
ATOM 2657 C C . CYS A 1 322 ? 26.862 13.059 -40.394 1.00 75.44 322 CYS A C 1
ATOM 2659 O O . CYS A 1 322 ? 27.230 13.856 -41.260 1.00 75.44 322 CYS A O 1
ATOM 2661 N N . PHE A 1 323 ? 25.702 13.188 -39.738 1.00 77.81 323 PHE A N 1
ATOM 2662 C CA . PHE A 1 323 ? 24.794 14.324 -39.895 1.00 77.81 323 PHE A CA 1
ATOM 2663 C C . PHE A 1 323 ? 25.453 15.637 -39.451 1.00 77.81 323 PHE A C 1
ATOM 2665 O O . PHE A 1 323 ? 25.409 16.619 -40.187 1.00 77.81 323 PHE A O 1
ATOM 2672 N N . LEU A 1 324 ? 26.119 15.667 -38.294 1.00 75.06 324 LEU A N 1
ATOM 2673 C CA . LEU A 1 324 ? 26.799 16.868 -37.790 1.00 75.06 324 LEU A CA 1
ATOM 2674 C C . LEU A 1 324 ? 27.879 17.392 -38.744 1.00 75.06 324 LEU A C 1
ATOM 2676 O O . LEU A 1 324 ? 27.994 18.598 -38.950 1.00 75.06 324 LEU A O 1
ATOM 2680 N N . VAL A 1 325 ? 28.654 16.488 -39.344 1.00 70.44 325 VAL A N 1
ATOM 2681 C CA . VAL A 1 325 ? 29.764 16.837 -40.245 1.00 70.44 325 VAL A CA 1
ATOM 2682 C C . VAL A 1 325 ? 29.270 17.132 -41.676 1.00 70.44 325 VAL A C 1
ATOM 2684 O O . VAL A 1 325 ? 30.052 17.572 -42.513 1.00 70.44 325 VAL A O 1
ATOM 2687 N N . GLN A 1 326 ? 27.969 16.951 -41.959 1.00 68.06 326 GLN A N 1
ATOM 2688 C CA . GLN A 1 326 ? 27.359 17.140 -43.286 1.00 68.06 326 GLN A CA 1
ATOM 2689 C C . GLN A 1 326 ? 28.107 16.365 -44.387 1.00 68.06 326 GLN A C 1
ATOM 2691 O O . GLN A 1 326 ? 28.341 16.877 -45.482 1.00 68.06 326 GLN A O 1
ATOM 2696 N N . LEU A 1 327 ? 28.531 15.130 -44.094 1.00 62.53 327 LEU A N 1
ATOM 2697 C CA . LEU A 1 327 ? 29.324 14.356 -45.049 1.00 62.53 327 LEU A CA 1
ATOM 2698 C C . LEU A 1 327 ? 28.500 14.019 -46.305 1.00 62.53 327 LEU A C 1
ATOM 2700 O O . LEU A 1 327 ? 27.371 13.552 -46.168 1.00 62.53 327 LEU A O 1
ATOM 2704 N N . PRO A 1 328 ? 29.055 14.150 -47.525 1.00 56.69 328 PRO A N 1
ATOM 2705 C CA . PRO A 1 328 ? 28.368 13.773 -48.767 1.00 56.69 328 PRO A CA 1
ATOM 2706 C C . PRO A 1 328 ? 27.890 12.313 -48.785 1.00 56.69 328 PRO A C 1
ATOM 2708 O O . PRO A 1 328 ? 26.873 11.987 -49.390 1.00 56.69 328 PRO A O 1
ATOM 2711 N N . LEU A 1 329 ? 28.599 11.429 -48.073 1.00 56.38 329 LEU A N 1
ATOM 2712 C CA . LEU A 1 329 ? 28.228 10.024 -47.892 1.00 56.38 329 LEU A CA 1
ATOM 2713 C C . LEU A 1 329 ? 27.081 9.796 -46.903 1.00 56.38 329 LEU A C 1
ATOM 2715 O O . LEU A 1 329 ? 26.665 8.655 -46.734 1.00 56.38 329 LEU A O 1
ATOM 2719 N N . PHE A 1 330 ? 26.541 10.835 -46.265 1.00 59.41 330 PHE A N 1
ATOM 2720 C CA . PHE A 1 330 ? 25.445 10.710 -45.306 1.00 59.41 330 PHE A CA 1
ATOM 2721 C C . PHE A 1 330 ? 24.236 9.979 -45.903 1.00 59.41 330 PHE A C 1
ATOM 2723 O O . PHE A 1 330 ? 23.725 9.040 -45.295 1.00 59.41 330 PHE A O 1
ATOM 2730 N N . ASN A 1 331 ? 23.864 10.304 -47.143 1.00 56.75 331 ASN A N 1
ATOM 2731 C CA . ASN A 1 331 ? 22.750 9.651 -47.836 1.00 56.75 331 ASN A CA 1
ATOM 2732 C C . ASN A 1 331 ? 23.021 8.166 -48.154 1.00 56.75 331 ASN A C 1
ATOM 2734 O O . ASN A 1 331 ? 22.079 7.386 -48.247 1.00 56.75 331 ASN A O 1
ATOM 2738 N N . ALA A 1 332 ? 24.292 7.757 -48.258 1.00 60.62 332 ALA A N 1
ATOM 2739 C CA . ALA A 1 332 ? 24.707 6.370 -48.491 1.00 60.62 332 ALA A CA 1
ATOM 2740 C C . ALA A 1 332 ? 25.105 5.618 -47.202 1.00 60.62 332 ALA A C 1
ATOM 2742 O O . ALA A 1 332 ? 25.275 4.401 -47.224 1.00 60.62 332 ALA A O 1
ATOM 2743 N N . SER A 1 333 ? 25.264 6.320 -46.076 1.00 63.94 333 SER A N 1
ATOM 2744 C CA . SER A 1 333 ? 25.841 5.782 -44.835 1.00 63.94 333 SER A CA 1
ATOM 2745 C C . SER A 1 333 ? 24.990 4.681 -44.198 1.00 63.94 333 SER A C 1
ATOM 2747 O O . SER A 1 333 ? 25.529 3.723 -43.650 1.00 63.94 333 SER A O 1
ATOM 2749 N N . LEU A 1 334 ? 23.665 4.761 -44.336 1.00 61.09 334 LEU A N 1
ATOM 2750 C CA . LEU A 1 334 ? 22.725 3.736 -43.877 1.00 61.09 334 LEU A CA 1
ATOM 2751 C C . LEU A 1 334 ? 22.910 2.411 -44.633 1.00 61.09 334 LEU A C 1
ATOM 2753 O O . LEU A 1 334 ? 23.025 1.354 -44.010 1.00 61.09 334 LEU A O 1
ATOM 2757 N N . ASP A 1 335 ? 23.017 2.472 -45.960 1.00 64.69 335 ASP A N 1
ATOM 2758 C CA . ASP A 1 335 ? 23.300 1.303 -46.799 1.00 64.69 335 ASP A CA 1
ATOM 2759 C C . ASP A 1 335 ? 24.705 0.757 -46.543 1.00 64.69 335 ASP A C 1
ATOM 2761 O O . ASP A 1 335 ? 24.916 -0.455 -46.539 1.00 64.69 335 ASP A O 1
ATOM 2765 N N . LEU A 1 336 ? 25.664 1.643 -46.276 1.00 67.38 336 LEU A N 1
ATOM 2766 C CA . LEU A 1 336 ? 27.038 1.283 -45.953 1.00 67.38 336 LEU A CA 1
ATOM 2767 C C . LEU A 1 336 ? 27.127 0.524 -44.621 1.00 67.38 336 LEU A C 1
ATOM 2769 O O . LEU A 1 336 ? 27.730 -0.543 -44.571 1.00 67.38 336 LEU A O 1
ATOM 2773 N N . LEU A 1 337 ? 26.479 1.024 -43.562 1.00 65.12 337 LEU A N 1
ATOM 2774 C CA . LEU A 1 337 ? 26.431 0.375 -42.247 1.00 65.12 337 LEU A CA 1
ATOM 2775 C C . LEU A 1 337 ? 25.739 -0.992 -42.315 1.00 65.12 337 LEU A C 1
ATOM 2777 O O . LEU A 1 337 ? 26.201 -1.948 -41.692 1.00 65.12 337 LEU A O 1
ATOM 2781 N N . ASN A 1 338 ? 24.670 -1.106 -43.108 1.00 64.56 338 ASN A N 1
ATOM 2782 C CA . ASN A 1 338 ? 23.994 -2.380 -43.349 1.00 64.56 338 ASN A CA 1
ATOM 2783 C C . ASN A 1 338 ? 24.878 -3.359 -44.133 1.00 64.56 338 ASN A C 1
ATOM 2785 O O . ASN A 1 338 ? 24.928 -4.541 -43.799 1.00 64.56 338 ASN A O 1
ATOM 2789 N N . LYS A 1 339 ? 25.618 -2.884 -45.144 1.00 68.69 339 LYS A N 1
ATOM 2790 C CA . LYS A 1 339 ? 26.587 -3.714 -45.868 1.00 68.69 339 LYS A CA 1
ATOM 2791 C C . LYS A 1 339 ? 27.716 -4.173 -44.944 1.00 68.69 339 LYS A C 1
ATOM 2793 O O . LYS A 1 339 ? 28.015 -5.363 -44.967 1.00 68.69 339 LYS A O 1
ATOM 2798 N N . ILE A 1 340 ? 28.280 -3.290 -44.109 1.00 67.94 340 ILE A N 1
ATOM 2799 C CA . ILE A 1 340 ? 29.355 -3.598 -43.135 1.00 67.94 340 ILE A CA 1
ATOM 2800 C C . ILE A 1 340 ? 28.915 -4.669 -42.145 1.00 67.94 340 ILE A C 1
ATOM 2802 O O . ILE A 1 340 ? 29.677 -5.582 -41.850 1.00 67.94 340 ILE A O 1
ATOM 2806 N N . ALA A 1 341 ? 27.675 -4.602 -41.665 1.00 61.41 341 ALA A N 1
ATOM 2807 C CA . ALA A 1 341 ? 27.158 -5.603 -40.740 1.00 61.41 341 ALA A CA 1
ATOM 2808 C C . ALA A 1 341 ? 27.040 -7.010 -41.361 1.00 61.41 341 ALA A C 1
ATOM 2810 O O . ALA A 1 341 ? 27.076 -7.991 -40.625 1.00 61.41 341 ALA A O 1
ATOM 2811 N N . ASN A 1 342 ? 26.911 -7.105 -42.689 1.00 63.81 342 ASN A N 1
ATOM 2812 C CA . ASN A 1 342 ? 26.558 -8.342 -43.390 1.00 63.81 342 ASN A CA 1
ATOM 2813 C C . ASN A 1 342 ? 27.677 -8.902 -44.284 1.00 63.81 342 ASN A C 1
ATOM 2815 O O . ASN A 1 342 ? 27.497 -9.966 -44.868 1.00 63.81 342 ASN A O 1
ATOM 2819 N N . ASN A 1 343 ? 28.810 -8.207 -44.431 1.00 65.19 343 ASN A N 1
ATOM 2820 C CA . ASN A 1 343 ? 29.881 -8.595 -45.353 1.00 65.19 343 ASN A CA 1
ATOM 2821 C C . ASN A 1 343 ? 31.258 -8.472 -44.695 1.00 65.19 343 ASN A C 1
ATOM 2823 O O . ASN A 1 343 ? 31.536 -7.511 -43.985 1.00 65.19 343 ASN A O 1
ATOM 2827 N N . THR A 1 344 ? 32.145 -9.430 -44.977 1.00 58.78 344 THR A N 1
ATOM 2828 C CA . THR A 1 344 ? 33.514 -9.464 -44.429 1.00 58.78 344 THR A CA 1
ATOM 2829 C C . THR A 1 344 ? 34.431 -8.418 -45.071 1.00 58.78 344 THR A C 1
ATOM 2831 O O . THR A 1 344 ? 35.341 -7.917 -44.417 1.00 58.78 344 THR A O 1
ATOM 2834 N N . VAL A 1 345 ? 34.196 -8.073 -46.341 1.00 63.00 345 VAL A N 1
ATOM 2835 C CA . VAL A 1 345 ? 34.952 -7.059 -47.095 1.00 63.00 345 VAL A CA 1
ATOM 2836 C C . VAL A 1 345 ? 33.987 -6.263 -47.967 1.00 63.00 345 VAL A C 1
ATOM 2838 O O . VAL A 1 345 ? 33.081 -6.836 -48.572 1.00 63.00 345 VAL A O 1
ATOM 2841 N N . ILE A 1 346 ? 34.173 -4.942 -48.031 1.00 67.25 346 ILE A N 1
ATOM 2842 C CA . ILE A 1 346 ? 33.352 -4.034 -48.843 1.00 67.25 346 ILE A CA 1
ATOM 2843 C C . ILE A 1 346 ? 34.262 -3.036 -49.543 1.00 67.25 346 ILE A C 1
ATOM 2845 O O . ILE A 1 346 ? 35.143 -2.447 -48.920 1.00 67.25 346 ILE A O 1
ATOM 2849 N N . THR A 1 347 ? 33.999 -2.808 -50.825 1.00 68.88 347 THR A N 1
ATOM 2850 C CA . THR A 1 347 ? 34.666 -1.772 -51.614 1.00 68.88 347 THR A CA 1
ATOM 2851 C C . THR A 1 347 ? 33.791 -0.523 -51.659 1.00 68.88 347 THR A C 1
ATOM 2853 O O . THR A 1 347 ? 32.601 -0.603 -51.962 1.00 68.88 347 THR A O 1
ATOM 2856 N N . ILE A 1 348 ? 34.377 0.633 -51.338 1.00 64.88 348 ILE A N 1
ATOM 2857 C CA . ILE A 1 348 ? 33.684 1.926 -51.281 1.00 64.88 348 ILE A CA 1
ATOM 2858 C C . ILE A 1 348 ? 34.374 2.893 -52.249 1.00 64.88 348 ILE A C 1
ATOM 2860 O O . ILE A 1 348 ? 35.409 3.481 -51.927 1.00 64.88 348 ILE A O 1
ATOM 2864 N N . GLU A 1 349 ? 33.802 3.065 -53.440 1.00 67.56 349 GLU A N 1
ATOM 2865 C CA . GLU A 1 349 ? 34.290 4.023 -54.437 1.00 67.56 349 GLU A CA 1
ATOM 2866 C C . GLU A 1 349 ? 33.700 5.408 -54.186 1.00 67.56 349 GLU A C 1
ATOM 2868 O O . GLU A 1 349 ? 32.487 5.606 -54.232 1.00 67.56 349 GLU A O 1
ATOM 2873 N N . THR A 1 350 ? 34.558 6.377 -53.863 1.00 63.25 350 THR A N 1
ATOM 2874 C CA . THR A 1 350 ? 34.132 7.728 -53.481 1.00 63.25 350 THR A CA 1
ATOM 2875 C C . THR A 1 350 ? 35.150 8.781 -53.902 1.00 63.25 350 THR A C 1
ATOM 2877 O O . THR A 1 350 ? 36.362 8.552 -53.845 1.00 63.25 350 THR A O 1
ATOM 2880 N N . ALA A 1 351 ? 34.655 9.961 -54.287 1.00 60.94 351 ALA A N 1
ATOM 2881 C CA . ALA A 1 351 ? 35.490 11.108 -54.637 1.00 60.94 351 ALA A CA 1
ATOM 2882 C C . ALA A 1 351 ? 36.281 11.639 -53.422 1.00 60.94 351 ALA A C 1
ATOM 2884 O O . ALA A 1 351 ? 35.902 11.443 -52.260 1.00 60.94 351 ALA A O 1
ATOM 2885 N N . THR A 1 352 ? 37.392 12.331 -53.676 1.00 57.38 352 THR A N 1
ATOM 2886 C CA . THR A 1 352 ? 38.175 13.026 -52.642 1.00 57.38 352 THR A CA 1
ATOM 2887 C C . THR A 1 352 ? 37.319 14.114 -51.981 1.00 57.38 352 THR A C 1
ATOM 2889 O O . THR A 1 352 ? 36.663 14.880 -52.674 1.00 57.38 352 THR A O 1
ATOM 2892 N N . GLY A 1 353 ? 37.286 14.166 -50.643 1.00 56.47 353 GLY A N 1
ATOM 2893 C CA . GLY A 1 353 ? 36.402 15.072 -49.886 1.00 56.47 353 GLY A CA 1
ATOM 2894 C C . GLY A 1 353 ? 35.030 14.486 -49.513 1.00 56.47 353 GLY A C 1
ATOM 2895 O O . GLY A 1 353 ? 34.272 15.120 -48.791 1.00 56.47 353 GLY A O 1
ATOM 2896 N N . SER A 1 354 ? 34.731 13.245 -49.913 1.00 57.00 354 SER A N 1
ATOM 2897 C CA . SER A 1 354 ? 33.477 12.533 -49.590 1.00 57.00 354 SER A CA 1
ATOM 2898 C C . SER A 1 354 ? 33.254 12.212 -48.106 1.00 57.00 354 SER A C 1
ATOM 2900 O O . SER A 1 354 ? 32.162 11.793 -47.726 1.00 57.00 354 SER A O 1
ATOM 2902 N N . GLY A 1 355 ? 34.281 12.370 -47.266 1.00 57.41 355 GLY A N 1
ATOM 2903 C CA . GLY A 1 355 ? 34.229 11.986 -45.856 1.00 57.41 355 GLY A CA 1
ATOM 2904 C C . GLY A 1 355 ? 34.621 10.543 -45.558 1.00 57.41 355 GLY A C 1
ATOM 2905 O O . GLY A 1 355 ? 34.578 10.157 -44.398 1.00 57.41 355 GLY A O 1
ATOM 2906 N N . LYS A 1 356 ? 35.055 9.756 -46.554 1.00 63.19 356 LYS A N 1
ATOM 2907 C CA . LYS A 1 356 ? 35.336 8.310 -46.416 1.00 63.19 356 LYS A CA 1
ATOM 2908 C C . LYS A 1 356 ? 36.305 7.893 -45.299 1.00 63.19 356 LYS A C 1
ATOM 2910 O O . LYS A 1 356 ? 36.334 6.729 -44.951 1.00 63.19 356 LYS A O 1
ATOM 2915 N N . LYS A 1 357 ? 37.158 8.806 -44.814 1.00 58.53 357 LYS A N 1
ATOM 2916 C CA . LYS A 1 357 ? 38.108 8.553 -43.711 1.00 58.53 357 LYS A CA 1
ATOM 2917 C C . LYS A 1 357 ? 37.503 8.796 -42.319 1.00 58.53 357 LYS A C 1
ATOM 2919 O O . LYS A 1 357 ? 38.129 8.435 -41.332 1.00 58.53 357 LYS A O 1
ATOM 2924 N N . TYR A 1 358 ? 36.366 9.489 -42.255 1.00 52.09 358 TYR A N 1
ATOM 2925 C CA . TYR A 1 358 ? 35.671 9.875 -41.021 1.00 52.09 358 TYR A CA 1
ATOM 2926 C C . TYR A 1 358 ? 34.439 9.002 -40.737 1.00 52.09 358 TYR A C 1
ATOM 2928 O O . TYR A 1 358 ? 33.903 9.060 -39.632 1.00 52.09 358 TYR A O 1
ATOM 2936 N N . VAL A 1 359 ? 33.992 8.248 -41.747 1.00 49.84 359 VAL A N 1
ATOM 2937 C CA . VAL A 1 359 ? 33.081 7.098 -41.639 1.00 49.84 359 VAL A CA 1
ATOM 2938 C C . VAL A 1 359 ? 33.931 5.869 -41.368 1.00 49.84 359 VAL A C 1
ATOM 2940 O O . VAL A 1 359 ? 33.525 5.064 -40.504 1.00 49.84 359 VAL A O 1
#

Secondary structure (DSSP, 8-state):
-HHHHHHHHHHHHHHHHHHHHHHHT--TT-HHHHHHHHHHHHHHHHHHHHHHHHHHHHHHHHHHHTT-EEEEEEPPGGGGGGGGGHHHHHHHHHTS--S--TTTTTT-SEEEE--STT-EEEEEE-HHHHHHHHHHHHHHHHHHHHHHHHHHHHHHHHHHHHHHHHHHHHT---SSHHHHHHHHHHHHHHHHHHHHHHHHHHHHHHHHHHHHHHHHHHH-TT--HHHHHHHHHHHHHHH--HHHHHHHHHHHHHHHHHIIIIIHHHTT-SSPPPHHHHHHHHHHHHHHHHHHHH-GGG-SSSHHHHHHHHHHHHHHHHHHHHHHTT-TTHHHHHHHHHHHHH-S-------TTS-TTT-

pLDDT: mean 82.54, std 11.21, range [49.84, 96.56]

Foldseek 3Di:
DVVVLVVLVVVLVVLVVVLVVLVVVDDVPDPVSVVVSVVSVVVSVVSVVVSVVVVVLVVVVVVVLVQKDKDKDWAAPLLLVLVVCVVLLQVLLLVVDDPDDDPCSVPPFDWDFDPPPRTMIITTHGPSSVVLVVLLSVLSVVLSVLLVVLLVVLLVVLVVVLVVLLVLLVPQDDPDCPLSVQLNVQLNVLSVVVSVVLSVVSNVVSVVVSVVCSSVSNNPSPDDSNVVSVVSSVVSCVVDPPLVCSLVSSLVSLVVSCCVVQVVVLVVAPDDFDPVLVVLLVVLSVVLSCCSNVPPQLHTRHSSNSNVVSVSSVVSVLLSVCRSVVAQCSVVVVVVVVCVVPDPDDDDDDDPRNCVVVD